Protein AF-A0A7W7Y586-F1 (afdb_monomer_lite)

pLDDT: mean 81.34, std 16.76, range [34.31, 97.12]

Secondary structure (DSSP, 8-state):
----------GGGGGSSTTTTTTTT--S--S-HHHHHHHHHHTT---B----BT--HHHHHHTTSTTB---EEEEEE-TTT--EEEEEE-S--HHHHHHHHHHTT-HHHHHHHHHHTT--EEEESSSS-GGG--BTTTEEEESS--HHHHHHHHHHHHH-HHHHHHHHHHHHHHHHHSS-HHHHHHHHHHHSTT-S---S--

Sequence (202 aa):
MIKVDLHLHSSASSRGAGFFSEKLQVQESYVTPRQVYDTLFERGMNLFTITDHDSIDGCLEIAHLPGAFISEEVTTYFPEDRCKIHVIALDINEEIHRELQRLRYNVYELVDYLQASGLPTIVSSIGATRENLKPGVTGYVIEDNNPFSYAEKVRELLDTPAKLSKMRQQAIEHMADKGERELLMEMVQKLSLGKVKLRAGE

InterPro domains:
  IPR001296 Glycosyl transferase, family 1 [PF00534] (116-173)
  IPR016195 Polymerase/histidinol phosphatase-like [SSF89550] (1-122)

Radius of gyration: 17.24 Å; chains: 1; bounding box: 39×52×38 Å

Structure (mmCIF, N/CA/C/O backbone):
data_AF-A0A7W7Y586-F1
#
_entry.id   AF-A0A7W7Y586-F1
#
loop_
_atom_site.group_PDB
_atom_site.id
_atom_site.type_symbol
_atom_site.label_atom_id
_atom_site.label_alt_id
_atom_site.label_comp_id
_atom_site.label_asym_id
_atom_site.label_entity_id
_atom_site.label_seq_id
_atom_site.pdbx_PDB_ins_code
_atom_site.Cartn_x
_atom_site.Cartn_y
_atom_site.Cartn_z
_atom_site.occupancy
_atom_site.B_iso_or_equiv
_atom_site.auth_seq_id
_atom_site.auth_comp_id
_atom_site.auth_asym_id
_atom_site.auth_atom_id
_atom_site.pdbx_PDB_model_num
ATOM 1 N N . MET A 1 1 ? -20.156 0.040 7.900 1.00 77.44 1 MET A N 1
ATOM 2 C CA . MET A 1 1 ? -19.643 0.745 6.707 1.00 77.44 1 MET A CA 1
ATOM 3 C C . MET A 1 1 ? -18.234 1.212 7.022 1.00 77.44 1 MET A C 1
ATOM 5 O O . MET A 1 1 ? -18.054 1.823 8.072 1.00 77.44 1 MET A O 1
ATOM 9 N N . ILE A 1 2 ? -17.254 0.863 6.188 1.00 85.12 2 ILE A N 1
ATOM 10 C CA . ILE A 1 2 ? -15.858 1.299 6.346 1.00 85.12 2 ILE A CA 1
ATOM 11 C C . ILE A 1 2 ? -15.745 2.768 5.914 1.00 85.12 2 ILE A C 1
ATOM 13 O O . ILE A 1 2 ? -16.354 3.170 4.924 1.00 85.12 2 ILE A O 1
ATOM 17 N N . LYS A 1 3 ? -15.003 3.570 6.680 1.00 89.94 3 LYS A N 1
ATOM 18 C CA . LYS A 1 3 ? -14.681 4.972 6.404 1.00 89.94 3 LYS A CA 1
ATOM 19 C C . LYS A 1 3 ? -13.205 5.183 6.710 1.00 89.94 3 LYS A C 1
ATOM 21 O O . LYS A 1 3 ? -12.800 5.067 7.864 1.00 89.94 3 LYS A O 1
ATOM 26 N N . VAL A 1 4 ? -12.435 5.467 5.671 1.00 90.50 4 VAL A N 1
ATOM 27 C CA . VAL A 1 4 ? -10.977 5.545 5.721 1.00 90.50 4 VAL A CA 1
ATOM 28 C C . VAL A 1 4 ? -10.494 6.540 4.677 1.00 90.50 4 VAL A C 1
ATOM 30 O O . VAL A 1 4 ? -11.101 6.655 3.610 1.00 90.50 4 VAL A O 1
ATOM 33 N N . ASP A 1 5 ? -9.415 7.237 5.000 1.00 89.50 5 ASP A N 1
ATOM 34 C CA . ASP A 1 5 ? -8.587 7.955 4.041 1.00 89.50 5 ASP A CA 1
ATOM 35 C C . ASP A 1 5 ? -7.297 7.153 3.845 1.00 89.50 5 ASP A C 1
ATOM 37 O O . ASP A 1 5 ? -6.700 6.692 4.820 1.00 89.50 5 ASP A O 1
ATOM 41 N N . LEU A 1 6 ? -6.934 6.902 2.590 1.00 90.38 6 LEU A N 1
ATOM 42 C CA . LEU A 1 6 ? -5.878 5.958 2.215 1.00 90.38 6 LEU A CA 1
ATOM 43 C C . LEU A 1 6 ? -4.628 6.643 1.674 1.00 90.38 6 LEU A C 1
ATOM 45 O O . LEU A 1 6 ? -3.682 5.945 1.325 1.00 90.38 6 LEU A O 1
ATOM 49 N N . HIS A 1 7 ? -4.625 7.974 1.586 1.00 90.75 7 HIS A N 1
ATOM 50 C CA . HIS A 1 7 ? -3.465 8.732 1.135 1.00 90.75 7 HIS A CA 1
ATOM 51 C C . HIS A 1 7 ? -3.311 9.994 1.980 1.00 90.75 7 HIS A C 1
ATOM 53 O O . HIS A 1 7 ? -3.917 11.028 1.709 1.00 90.75 7 HIS A O 1
ATOM 59 N N . LEU A 1 8 ? -2.504 9.890 3.035 1.00 89.94 8 LEU A N 1
ATOM 60 C CA . LEU A 1 8 ? -2.284 10.961 4.001 1.00 89.94 8 LEU A CA 1
ATOM 61 C C . LEU A 1 8 ? -0.831 11.025 4.440 1.00 89.94 8 LEU A C 1
ATOM 63 O O . LEU A 1 8 ? -0.218 10.000 4.720 1.00 89.94 8 LEU A O 1
ATOM 67 N N . HIS A 1 9 ? -0.333 12.246 4.600 1.00 90.44 9 HIS A N 1
ATOM 68 C CA . HIS A 1 9 ? 1.016 12.513 5.082 1.00 90.44 9 HIS A CA 1
ATOM 69 C C . HIS A 1 9 ? 1.005 13.157 6.465 1.00 90.44 9 HIS A C 1
ATOM 71 O O . HIS A 1 9 ? 0.177 14.022 6.782 1.00 90.44 9 HIS A O 1
ATOM 77 N N . SER A 1 10 ? 1.976 12.770 7.275 1.00 88.50 10 SER A N 1
ATOM 78 C CA . SER A 1 10 ? 2.260 13.314 8.591 1.00 88.50 10 SER A CA 1
ATOM 79 C C . SER A 1 10 ? 3.612 14.024 8.604 1.00 88.50 10 SER A C 1
ATOM 81 O O . SER A 1 10 ? 4.408 13.933 7.670 1.00 88.50 10 SER A O 1
ATOM 83 N N . SER A 1 11 ? 3.913 14.716 9.697 1.00 86.00 11 SER A N 1
ATOM 84 C CA . SER A 1 11 ? 5.226 15.331 9.895 1.00 86.00 11 SER A CA 1
ATOM 85 C C . SER A 1 11 ? 6.385 14.324 9.951 1.00 86.00 11 SER A C 1
ATOM 87 O O . SER A 1 11 ? 7.546 14.731 9.847 1.00 86.00 11 SER A O 1
ATOM 89 N N . ALA A 1 12 ? 6.109 13.016 10.049 1.00 80.62 12 ALA A N 1
ATOM 90 C CA . ALA A 1 12 ? 7.129 11.976 9.952 1.00 80.62 12 ALA A CA 1
ATOM 91 C C . ALA A 1 12 ? 7.651 11.758 8.512 1.00 80.62 12 ALA A C 1
ATOM 93 O O . ALA A 1 12 ? 8.791 11.310 8.370 1.00 80.62 12 ALA A O 1
ATOM 94 N N . SER A 1 13 ? 6.928 12.178 7.457 1.00 69.81 13 SER A N 1
ATOM 95 C CA . SER A 1 13 ? 7.409 12.093 6.058 1.00 69.81 13 SER A CA 1
ATOM 96 C C . SER A 1 13 ? 8.640 12.966 5.781 1.00 69.81 13 SER A C 1
ATOM 98 O O . SER A 1 13 ? 9.441 12.703 4.884 1.00 69.81 13 SER A O 1
ATOM 100 N N . SER A 1 14 ? 8.846 14.004 6.594 1.00 56.59 14 SER A N 1
ATOM 101 C CA . SER A 1 14 ? 9.839 15.057 6.345 1.00 56.59 14 SER A CA 1
ATOM 102 C C . SER A 1 14 ? 11.285 14.648 6.650 1.00 56.59 14 SER A C 1
ATOM 104 O O . SER A 1 14 ? 12.203 15.434 6.423 1.00 56.59 14 SER A O 1
ATOM 106 N N . ARG A 1 15 ? 11.520 13.429 7.155 1.00 53.41 15 ARG A N 1
ATOM 107 C CA . ARG A 1 15 ? 12.874 12.914 7.426 1.00 53.41 15 ARG A CA 1
ATOM 108 C C . ARG A 1 15 ? 13.596 12.377 6.179 1.00 53.41 15 ARG A C 1
ATOM 110 O O . ARG A 1 15 ? 14.797 12.141 6.259 1.00 53.41 15 ARG A O 1
ATOM 117 N N . GLY A 1 16 ? 12.899 12.211 5.047 1.00 45.06 16 GLY A N 1
ATOM 118 C CA . GLY A 1 16 ? 13.447 11.635 3.805 1.00 45.06 16 GLY A CA 1
ATOM 119 C C . GLY A 1 16 ? 13.616 12.596 2.617 1.00 45.06 16 GLY A C 1
ATOM 120 O O . GLY A 1 16 ? 14.169 12.205 1.587 1.00 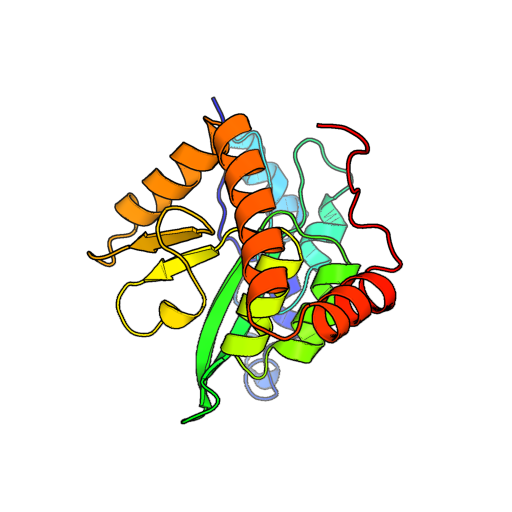45.06 16 GLY A O 1
ATOM 121 N N . ALA A 1 17 ? 13.170 13.852 2.713 1.00 41.16 17 ALA A N 1
ATOM 122 C CA . ALA A 1 17 ? 13.239 14.792 1.595 1.00 41.16 17 ALA A CA 1
ATOM 123 C C . ALA A 1 17 ? 14.675 15.332 1.427 1.00 41.16 17 ALA A C 1
ATOM 125 O O . ALA A 1 17 ? 15.175 16.057 2.281 1.00 41.16 17 ALA A O 1
ATOM 126 N N . GLY A 1 18 ? 15.346 14.955 0.331 1.00 42.91 18 GLY A N 1
ATOM 127 C CA . GLY A 1 18 ? 16.777 15.191 0.085 1.00 42.91 18 GLY A CA 1
ATOM 128 C C . GLY A 1 18 ? 17.305 16.623 0.297 1.00 42.91 18 GLY A C 1
ATOM 129 O O . GLY A 1 18 ? 16.549 17.580 0.412 1.00 42.91 18 GLY A O 1
ATOM 130 N N . PHE A 1 19 ? 18.640 16.755 0.269 1.00 37.84 19 PHE A N 1
ATOM 131 C CA . PHE A 1 19 ? 19.503 17.907 0.633 1.00 37.84 19 PHE A CA 1
ATOM 132 C C . PHE A 1 19 ? 18.981 19.347 0.393 1.00 37.84 19 PHE A C 1
ATOM 134 O O . PHE A 1 19 ? 19.411 20.279 1.072 1.00 37.84 19 PHE A O 1
ATOM 141 N N . PHE A 1 20 ? 18.079 19.569 -0.567 1.00 38.38 20 PHE A N 1
ATOM 142 C CA . PHE A 1 20 ? 17.476 20.879 -0.842 1.00 38.38 20 PHE A CA 1
ATOM 143 C C . PHE A 1 20 ? 16.215 21.192 -0.013 1.00 38.38 20 PHE A C 1
ATOM 145 O O . PHE A 1 20 ? 15.985 22.362 0.287 1.00 38.38 20 PHE A O 1
ATOM 152 N N . SER A 1 21 ? 15.433 20.188 0.398 1.00 43.84 21 SER A N 1
ATOM 153 C CA . SER A 1 21 ? 14.239 20.360 1.247 1.00 43.84 21 SER A CA 1
ATOM 154 C C . SER A 1 21 ? 14.619 20.676 2.699 1.00 43.84 21 SER A C 1
ATOM 156 O O . SER A 1 21 ? 14.105 21.620 3.303 1.00 43.84 21 SER A O 1
ATOM 158 N N . GLU A 1 22 ? 15.640 19.982 3.212 1.00 43.97 22 GLU A N 1
ATOM 159 C CA . GLU A 1 22 ? 16.200 20.183 4.555 1.00 43.97 22 GLU A CA 1
ATOM 160 C C . GLU A 1 22 ? 16.705 21.626 4.776 1.00 43.97 22 GLU A C 1
ATOM 162 O O . GLU A 1 22 ? 16.609 22.178 5.872 1.00 43.97 22 GLU A O 1
ATOM 167 N N . LYS A 1 23 ? 17.168 22.287 3.704 1.00 39.31 23 LYS A N 1
ATOM 168 C CA . LYS A 1 23 ? 17.652 23.678 3.719 1.00 39.31 23 LYS A CA 1
ATOM 169 C C . LYS A 1 23 ? 16.546 24.741 3.713 1.00 39.31 23 LYS A C 1
ATOM 171 O O . LYS A 1 23 ? 16.841 25.893 4.024 1.00 39.31 23 LYS A O 1
ATOM 176 N N . LEU A 1 24 ? 15.312 24.384 3.344 1.00 43.84 24 LEU A N 1
ATOM 177 C CA . LEU A 1 24 ? 14.183 25.314 3.191 1.00 43.84 24 LEU A CA 1
ATOM 178 C C . LEU A 1 24 ? 13.073 25.125 4.243 1.00 43.84 24 LEU A C 1
ATOM 180 O O . LEU A 1 24 ? 12.167 25.952 4.288 1.00 43.84 24 LEU A O 1
ATOM 184 N N . GLN A 1 25 ? 13.138 24.089 5.094 1.00 44.44 25 GLN A N 1
ATOM 185 C CA . GLN A 1 25 ? 12.135 23.778 6.136 1.00 44.44 25 GLN A CA 1
ATOM 186 C C . GLN A 1 25 ? 10.678 23.682 5.626 1.00 44.44 25 GLN A C 1
ATOM 188 O O . GLN A 1 25 ? 9.728 23.876 6.391 1.00 44.44 25 GLN A O 1
ATOM 193 N N . VAL A 1 26 ? 10.477 23.371 4.342 1.00 47.56 26 VAL A N 1
ATOM 194 C CA . VAL A 1 26 ? 9.141 23.137 3.779 1.00 47.56 26 VAL A CA 1
ATOM 195 C C . VAL A 1 26 ? 8.800 21.668 3.998 1.00 47.56 26 VAL A C 1
ATOM 197 O O . VAL A 1 26 ? 9.286 20.798 3.280 1.00 47.56 26 VAL A O 1
ATOM 200 N N . GLN A 1 27 ? 8.017 21.403 5.041 1.00 53.97 27 GLN A N 1
ATOM 201 C CA . GLN A 1 27 ? 7.507 20.069 5.347 1.00 53.97 27 GLN A CA 1
ATOM 202 C C . GLN A 1 27 ? 6.283 19.785 4.476 1.00 53.97 27 GLN A C 1
ATOM 204 O O . GLN A 1 27 ? 5.479 20.682 4.222 1.00 53.97 27 GLN A O 1
ATOM 209 N N . GLU A 1 28 ? 6.118 18.539 4.041 1.00 57.25 28 GLU A N 1
ATOM 210 C CA . GLU A 1 28 ? 4.913 18.122 3.307 1.00 57.25 28 GLU A CA 1
ATOM 211 C C . GLU A 1 28 ? 3.671 18.119 4.204 1.00 57.25 28 GLU A C 1
ATOM 213 O O . GLU A 1 28 ? 2.558 18.349 3.738 1.00 57.25 28 GLU A O 1
ATOM 218 N N . SER A 1 29 ? 3.863 17.922 5.510 1.00 69.62 29 SER A N 1
ATOM 219 C CA . SER A 1 29 ? 2.820 18.045 6.518 1.00 69.62 29 SER A CA 1
ATOM 220 C C . SER A 1 29 ? 3.423 18.519 7.835 1.00 69.62 29 SER A C 1
ATOM 222 O O . SER A 1 29 ? 4.478 18.056 8.256 1.00 69.62 29 SER A O 1
ATOM 224 N N . TYR A 1 30 ? 2.730 19.439 8.502 1.00 78.94 30 TYR A N 1
ATOM 225 C CA . TYR A 1 30 ? 3.085 19.917 9.844 1.00 78.94 30 TYR A CA 1
ATOM 226 C C . TYR A 1 30 ? 2.265 19.216 10.941 1.00 78.94 30 TYR A C 1
ATOM 228 O O . TYR A 1 30 ? 2.379 19.559 12.118 1.00 78.94 30 TYR A O 1
ATOM 236 N N . VAL A 1 31 ? 1.412 18.259 10.563 1.00 88.06 31 VAL A N 1
ATOM 237 C CA . VAL A 1 31 ? 0.477 17.572 11.461 1.00 88.06 31 VAL A CA 1
ATOM 238 C C . VAL A 1 31 ? 1.118 16.282 11.964 1.00 88.06 31 VAL A C 1
ATOM 240 O O . VAL A 1 31 ? 1.590 15.472 11.167 1.00 88.06 31 VAL A O 1
ATOM 243 N N . THR A 1 32 ? 1.145 16.073 13.282 1.00 93.38 32 THR A N 1
ATOM 244 C CA . THR A 1 32 ? 1.728 14.851 13.859 1.00 93.38 32 THR A CA 1
ATOM 245 C C . THR A 1 32 ? 0.868 13.619 13.560 1.00 93.38 32 THR A C 1
ATOM 247 O O . THR A 1 32 ? -0.351 13.756 13.412 1.00 93.38 32 THR A O 1
ATOM 250 N N . PRO A 1 33 ? 1.446 12.402 13.537 1.00 94.75 33 PRO A N 1
ATOM 251 C CA . PRO A 1 33 ? 0.679 11.166 13.367 1.00 94.75 33 PRO A CA 1
ATOM 252 C C . PRO A 1 33 ? -0.513 11.063 14.324 1.00 94.75 33 PRO A C 1
ATOM 254 O O . PRO A 1 33 ? -1.632 10.740 13.919 1.00 94.75 33 PRO A O 1
ATOM 257 N N . ARG A 1 34 ? -0.304 11.435 15.593 1.00 95.50 34 ARG A N 1
ATOM 258 C CA . ARG A 1 34 ? -1.378 11.473 16.587 1.00 95.50 34 ARG A CA 1
ATOM 259 C C . ARG A 1 34 ? -2.498 12.459 16.231 1.00 95.50 34 ARG A C 1
ATOM 261 O O . ARG A 1 34 ? -3.668 12.104 16.344 1.00 95.50 34 ARG A O 1
ATOM 268 N N . GLN A 1 35 ? -2.160 13.669 15.784 1.00 95.44 35 GLN A N 1
ATOM 269 C CA . GLN A 1 35 ? -3.156 14.664 15.368 1.00 95.44 35 GLN A CA 1
ATOM 270 C C . GLN A 1 35 ? -3.949 14.209 14.138 1.00 95.44 35 GLN A C 1
ATOM 272 O O . GLN A 1 35 ? -5.150 14.481 14.064 1.00 95.44 35 GLN A O 1
ATOM 277 N N . VAL A 1 36 ? -3.304 13.505 13.196 1.00 94.50 36 VAL A N 1
ATOM 278 C CA . VAL A 1 36 ? -3.993 12.873 12.061 1.00 94.50 36 VAL A CA 1
ATOM 279 C C . VAL A 1 36 ? -5.045 11.896 12.584 1.00 94.50 36 VAL A C 1
ATOM 281 O O . VAL A 1 36 ? -6.222 12.053 12.264 1.00 94.50 36 VAL A O 1
ATOM 284 N N . TYR A 1 37 ? -4.652 10.952 13.445 1.00 96.62 37 TYR A N 1
ATOM 285 C CA . TYR A 1 37 ? -5.577 9.974 14.023 1.00 96.62 37 TYR A CA 1
ATOM 286 C C . TYR A 1 37 ? -6.769 10.643 14.726 1.00 96.62 37 TYR A C 1
ATOM 288 O O . TYR A 1 37 ? -7.918 10.353 14.387 1.00 96.62 37 TYR A O 1
ATOM 296 N N . ASP A 1 38 ? -6.508 11.566 15.659 1.00 97.06 38 ASP A N 1
ATOM 297 C CA . ASP A 1 38 ? -7.558 12.214 16.456 1.00 97.06 38 ASP A CA 1
ATOM 298 C C . ASP A 1 38 ? -8.550 12.968 15.544 1.00 97.06 38 ASP A C 1
ATOM 300 O O . ASP A 1 38 ? -9.765 12.814 15.671 1.00 97.06 38 ASP A O 1
ATOM 304 N N . THR A 1 39 ? -8.044 13.689 14.536 1.00 96.12 39 THR A N 1
ATOM 305 C CA . THR A 1 39 ? -8.876 14.438 13.577 1.00 96.12 39 THR A CA 1
ATOM 306 C C . THR A 1 39 ? -9.773 13.521 12.743 1.00 96.12 39 THR A C 1
ATOM 308 O O . THR A 1 39 ? -10.948 13.822 12.512 1.00 96.12 39 THR A O 1
ATOM 311 N N . LEU A 1 40 ? -9.236 12.407 12.239 1.00 95.50 40 LEU A N 1
ATOM 312 C CA . LEU A 1 40 ? -10.013 11.461 11.434 1.00 95.50 40 LEU A CA 1
ATOM 313 C C . LEU A 1 40 ? -11.060 10.736 12.283 1.00 95.50 40 LEU A C 1
ATOM 315 O O . LEU A 1 40 ? -12.183 10.509 11.822 1.00 95.50 40 LEU A O 1
ATOM 319 N N . PHE A 1 41 ? -10.709 10.412 13.528 1.00 96.00 41 PHE A N 1
ATOM 320 C CA . PHE A 1 41 ? -11.617 9.794 14.482 1.00 96.00 41 PHE A CA 1
ATOM 321 C C . PHE A 1 41 ? -12.802 10.721 14.784 1.00 96.00 41 PHE A C 1
ATOM 323 O O . PHE A 1 41 ? -13.955 10.304 14.676 1.00 96.00 41 PHE A O 1
ATOM 330 N N . GLU A 1 42 ? -12.545 12.005 15.053 1.00 97.12 42 GLU A N 1
ATOM 331 C CA . GLU A 1 42 ? -13.583 13.029 15.258 1.00 97.12 42 GLU A CA 1
ATOM 332 C C . GLU A 1 42 ? -14.485 13.224 14.028 1.00 97.12 42 GLU A C 1
ATOM 334 O O . GLU A 1 42 ? -15.680 13.495 14.159 1.00 97.12 42 GLU A O 1
ATOM 339 N N . ARG A 1 43 ? -13.948 13.021 12.818 1.00 95.69 43 ARG A N 1
ATOM 340 C CA . ARG A 1 43 ? -14.712 13.034 11.555 1.00 95.69 43 ARG A CA 1
ATOM 341 C C . ARG A 1 43 ? -15.504 11.745 11.303 1.00 95.69 43 ARG A C 1
ATOM 343 O O . ARG A 1 43 ? -16.196 11.632 10.287 1.00 95.69 43 ARG A O 1
ATOM 350 N N . GLY A 1 44 ? -15.442 10.782 12.221 1.00 96.25 44 GLY A N 1
ATOM 351 C CA . GLY A 1 44 ? -16.204 9.539 12.173 1.00 96.25 44 GLY A CA 1
ATOM 352 C C . GLY A 1 44 ? -15.630 8.485 11.227 1.00 96.25 44 GLY A C 1
ATOM 353 O O . GLY A 1 44 ? -16.397 7.650 10.733 1.00 96.25 44 GLY A O 1
ATOM 354 N N . MET A 1 45 ? -14.324 8.529 10.940 1.00 95.44 45 MET A N 1
ATOM 355 C CA . MET A 1 45 ? -13.613 7.412 10.309 1.00 95.44 45 MET A CA 1
ATOM 356 C C . MET A 1 45 ? -13.432 6.252 11.295 1.00 95.44 45 MET A C 1
ATOM 358 O O . MET A 1 45 ? -13.558 6.428 12.506 1.00 95.44 45 MET A O 1
ATOM 362 N N . ASN A 1 46 ? -13.196 5.046 10.775 1.00 94.50 46 ASN A N 1
ATOM 363 C CA . ASN A 1 46 ? -13.073 3.834 11.593 1.00 94.50 46 ASN A CA 1
ATOM 364 C C . ASN A 1 46 ? -11.901 2.917 11.229 1.00 94.50 46 ASN A C 1
ATOM 366 O O . ASN A 1 46 ? -11.684 1.935 11.937 1.00 94.50 46 ASN A O 1
ATOM 370 N N . LEU A 1 47 ? -11.149 3.236 10.177 1.00 94.31 47 LEU A N 1
ATOM 371 C CA . LEU A 1 47 ? -9.821 2.690 9.919 1.00 94.31 47 LEU A CA 1
ATOM 372 C C . LEU A 1 47 ? -8.867 3.854 9.652 1.00 94.31 47 LEU A C 1
ATOM 374 O O . LEU A 1 47 ? -9.284 4.880 9.109 1.00 94.31 47 LEU A O 1
ATOM 378 N N . PHE A 1 48 ? -7.606 3.685 10.037 1.00 95.25 48 PHE A N 1
ATOM 379 C CA . PHE A 1 48 ? -6.625 4.764 10.064 1.00 95.25 48 PHE A CA 1
ATOM 380 C C . PHE A 1 48 ? -5.286 4.278 9.525 1.00 95.25 48 PHE A C 1
ATOM 382 O O . PHE A 1 48 ? -4.780 3.238 9.939 1.00 95.25 48 PHE A O 1
ATOM 389 N N . THR A 1 49 ? -4.693 5.048 8.622 1.00 95.50 49 THR A N 1
ATOM 390 C CA . THR A 1 49 ? -3.342 4.799 8.128 1.00 95.50 49 THR A CA 1
ATOM 391 C C . THR A 1 49 ? -2.694 6.111 7.707 1.00 95.50 49 THR A C 1
ATOM 393 O O . THR A 1 49 ? -3.378 7.121 7.537 1.00 95.50 49 THR A O 1
ATOM 396 N N . ILE A 1 50 ? -1.374 6.092 7.578 1.00 94.81 50 ILE A N 1
ATOM 397 C CA . ILE A 1 50 ? -0.555 7.199 7.092 1.00 94.81 50 ILE A CA 1
ATOM 398 C C . ILE A 1 50 ? 0.328 6.618 5.988 1.00 94.81 50 ILE A C 1
ATOM 400 O O . ILE A 1 50 ? 0.894 5.543 6.147 1.00 94.81 50 ILE A O 1
ATOM 404 N N . THR A 1 51 ? 0.440 7.308 4.866 1.00 93.38 51 THR A N 1
ATOM 405 C CA . THR A 1 51 ? 1.251 6.910 3.712 1.00 93.38 51 THR A CA 1
ATOM 406 C C . THR A 1 51 ? 2.384 7.911 3.538 1.00 93.38 51 THR A C 1
ATOM 408 O O . THR A 1 51 ? 2.460 8.616 2.537 1.00 93.38 51 THR A O 1
ATOM 411 N N . ASP A 1 52 ? 3.238 8.023 4.555 1.00 92.62 52 ASP A N 1
ATOM 412 C CA . ASP A 1 52 ? 4.420 8.878 4.485 1.00 92.62 52 ASP A CA 1
ATOM 413 C C . ASP A 1 52 ? 5.375 8.388 3.388 1.00 92.62 52 ASP A C 1
ATOM 415 O O . ASP A 1 52 ? 5.431 7.195 3.074 1.00 92.62 52 ASP A O 1
ATOM 419 N N . HIS A 1 53 ? 6.118 9.322 2.789 1.00 91.00 53 HIS A N 1
ATOM 420 C CA . HIS A 1 53 ? 7.070 8.990 1.739 1.00 91.00 53 HIS A CA 1
ATOM 421 C C . HIS A 1 53 ? 8.208 8.131 2.280 1.00 91.00 53 HIS A C 1
ATOM 423 O O . HIS A 1 53 ? 8.963 8.569 3.149 1.00 91.00 53 HIS A O 1
ATOM 429 N N . ASP A 1 54 ? 8.353 6.937 1.708 1.00 92.75 54 ASP A N 1
ATOM 430 C CA . ASP A 1 54 ? 9.465 6.017 1.962 1.00 92.75 54 ASP A CA 1
ATOM 431 C C . ASP A 1 54 ? 9.697 5.675 3.452 1.00 92.75 54 ASP A C 1
ATOM 433 O O . ASP A 1 54 ? 10.810 5.323 3.854 1.00 92.75 54 ASP A O 1
ATOM 437 N N . SER A 1 55 ? 8.672 5.828 4.295 1.00 92.69 55 SER A N 1
ATOM 438 C CA . SER A 1 55 ? 8.758 5.644 5.742 1.00 92.69 55 SER A CA 1
ATOM 439 C C . SER A 1 55 ? 7.438 5.154 6.321 1.00 92.69 55 SER A C 1
ATOM 441 O O . SER A 1 55 ? 6.359 5.572 5.906 1.00 92.69 55 SER A O 1
ATOM 443 N N . ILE A 1 56 ? 7.540 4.306 7.344 1.00 95.62 56 ILE A N 1
ATOM 444 C CA . ILE A 1 56 ? 6.407 3.828 8.145 1.00 95.62 56 ILE A CA 1
ATOM 445 C C . ILE A 1 56 ? 6.414 4.388 9.573 1.00 95.62 56 ILE A C 1
ATOM 447 O O . ILE A 1 56 ? 5.562 4.009 10.375 1.00 95.62 56 ILE A O 1
ATOM 451 N N . ASP A 1 57 ? 7.342 5.290 9.911 1.00 95.50 57 ASP A N 1
ATOM 452 C CA . ASP A 1 57 ? 7.514 5.814 11.274 1.00 95.50 57 ASP A CA 1
ATOM 453 C C . ASP A 1 57 ? 6.215 6.416 11.830 1.00 95.50 57 ASP A C 1
ATOM 455 O O . ASP A 1 57 ? 5.832 6.134 12.969 1.00 95.50 57 ASP A O 1
ATOM 459 N N . GLY A 1 58 ? 5.500 7.196 11.009 1.00 94.25 58 GLY A N 1
ATOM 460 C CA . GLY A 1 58 ? 4.218 7.785 11.391 1.00 94.25 58 GLY A CA 1
ATOM 461 C C . GLY A 1 58 ? 3.157 6.725 11.690 1.00 94.25 58 GLY A C 1
ATOM 462 O O . GLY A 1 58 ? 2.447 6.820 12.690 1.00 94.25 58 GLY A O 1
ATOM 463 N N . CYS A 1 59 ? 3.098 5.666 10.879 1.00 95.81 59 CYS A N 1
ATOM 464 C CA . CYS A 1 59 ? 2.228 4.520 11.136 1.00 95.81 59 CYS A CA 1
ATOM 465 C C . CYS A 1 59 ? 2.598 3.792 12.436 1.00 95.81 59 CYS A C 1
ATOM 467 O O . CYS A 1 59 ? 1.708 3.459 13.217 1.00 95.81 59 CYS A O 1
ATOM 469 N N . LEU A 1 60 ? 3.888 3.561 12.694 1.00 96.31 60 LEU A N 1
ATOM 470 C CA . LEU A 1 60 ? 4.358 2.871 13.900 1.00 96.31 60 LEU A CA 1
ATOM 471 C C . LEU A 1 60 ? 4.033 3.652 15.180 1.00 96.31 60 LEU A C 1
ATOM 473 O O . LEU A 1 60 ? 3.673 3.041 16.188 1.00 96.31 60 LEU A O 1
ATOM 477 N N . GLU A 1 61 ? 4.081 4.988 15.137 1.00 96.69 61 GLU A N 1
ATOM 478 C CA . GLU A 1 61 ? 3.689 5.846 16.264 1.00 96.69 61 GLU A CA 1
ATOM 479 C C . GLU A 1 61 ? 2.241 5.582 16.706 1.00 96.69 61 GLU A C 1
ATOM 481 O O . GLU A 1 61 ? 1.960 5.513 17.904 1.00 96.69 61 GLU A O 1
ATOM 486 N N . ILE A 1 62 ? 1.325 5.375 15.753 1.00 96.56 62 ILE A N 1
ATOM 487 C CA . ILE A 1 62 ? -0.109 5.181 16.020 1.00 96.56 62 ILE A CA 1
ATOM 488 C C . ILE A 1 62 ? -0.575 3.722 15.942 1.00 96.56 62 ILE A C 1
ATOM 490 O O . ILE A 1 62 ? -1.746 3.458 16.193 1.00 96.56 62 ILE A O 1
ATOM 494 N N . ALA A 1 63 ? 0.307 2.763 15.646 1.00 95.06 63 ALA A N 1
ATOM 495 C CA . ALA A 1 63 ? -0.057 1.361 15.396 1.00 95.06 63 ALA A CA 1
ATOM 496 C C . ALA A 1 63 ? -0.769 0.673 16.578 1.00 95.06 63 ALA A C 1
ATOM 498 O O . ALA A 1 63 ? -1.473 -0.319 16.404 1.00 95.06 63 ALA A O 1
ATOM 499 N N . HIS A 1 64 ? -0.595 1.198 17.792 1.00 95.38 64 HIS A N 1
ATOM 500 C CA . HIS A 1 64 ? -1.255 0.714 19.003 1.00 95.38 64 HIS A CA 1
ATOM 501 C C . HIS A 1 64 ? -2.712 1.198 19.149 1.00 95.38 64 HIS A C 1
ATOM 503 O O . HIS A 1 64 ? -3.417 0.741 20.051 1.00 95.38 64 HIS A O 1
ATOM 509 N N . LEU A 1 65 ? -3.164 2.134 18.309 1.00 97.06 65 LEU A N 1
ATOM 510 C CA . LEU A 1 65 ? -4.507 2.704 18.365 1.00 97.06 65 LEU A CA 1
ATOM 511 C C . LEU A 1 65 ? -5.522 1.838 17.592 1.00 97.06 65 LEU A C 1
ATOM 513 O O . LEU A 1 65 ? -5.183 1.228 16.576 1.00 97.06 65 LEU A O 1
ATOM 517 N N . PRO A 1 66 ? -6.790 1.764 18.042 1.00 96.31 66 PRO A N 1
ATOM 518 C CA . PRO A 1 66 ? -7.809 0.948 17.387 1.00 96.31 66 PRO A CA 1
ATOM 519 C C . PRO A 1 66 ? -8.030 1.319 15.916 1.00 96.31 66 PRO A C 1
ATOM 521 O O . PRO A 1 66 ? -8.239 2.480 15.578 1.00 96.31 66 PRO A O 1
ATOM 524 N N . GLY A 1 67 ? -8.047 0.312 15.043 1.00 94.38 67 GLY A N 1
ATOM 525 C CA . GLY A 1 67 ? -8.283 0.506 13.609 1.00 94.38 67 GLY A CA 1
ATOM 526 C C . GLY A 1 67 ? -7.086 1.073 12.839 1.00 94.38 67 GLY A C 1
ATOM 527 O O . GLY A 1 67 ? -7.225 1.306 11.639 1.00 94.38 67 GLY A O 1
ATOM 528 N N . ALA A 1 68 ? -5.937 1.285 13.492 1.00 96.19 68 ALA A N 1
ATOM 529 C CA . ALA A 1 68 ? -4.702 1.664 12.821 1.00 96.19 68 ALA A CA 1
ATOM 530 C C . ALA A 1 68 ? -4.086 0.471 12.068 1.00 96.19 68 ALA A C 1
ATOM 532 O O . ALA A 1 68 ? -4.048 -0.648 12.583 1.00 96.19 68 ALA A O 1
ATOM 533 N N . PHE A 1 69 ? -3.587 0.720 10.859 1.00 95.31 69 PHE A N 1
ATOM 534 C CA . PHE A 1 69 ? -2.821 -0.235 10.058 1.00 95.31 69 PHE A CA 1
ATOM 535 C C . PHE A 1 69 ? -1.687 0.479 9.312 1.00 95.31 69 PHE A C 1
ATOM 537 O O . PHE A 1 69 ? -1.747 1.689 9.078 1.00 95.31 69 PHE A O 1
ATOM 544 N N . ILE A 1 70 ? -0.635 -0.263 8.963 1.00 94.94 70 ILE A N 1
ATOM 545 C CA . ILE A 1 70 ? 0.599 0.298 8.401 1.00 94.94 70 ILE A CA 1
ATOM 546 C C . ILE A 1 70 ? 0.484 0.377 6.877 1.00 94.94 70 ILE A C 1
ATOM 548 O O . ILE A 1 70 ? 0.127 -0.606 6.232 1.00 94.94 70 ILE A O 1
ATOM 552 N N . SER A 1 71 ? 0.816 1.534 6.313 1.00 95.12 71 SER A N 1
ATOM 553 C CA . SER A 1 71 ? 0.897 1.771 4.870 1.00 95.12 71 SER A CA 1
ATOM 554 C C . SER A 1 71 ? 2.069 2.702 4.554 1.00 95.12 71 SER A C 1
ATOM 556 O O . SER A 1 71 ? 2.682 3.261 5.462 1.00 95.12 71 SER A O 1
ATOM 558 N N . GLU A 1 72 ? 2.390 2.855 3.273 1.00 93.94 72 GLU A N 1
ATOM 559 C CA . GLU A 1 72 ? 3.522 3.655 2.800 1.00 93.94 72 GLU A CA 1
ATOM 560 C C . GLU A 1 72 ? 3.257 4.185 1.385 1.00 93.94 72 GLU A C 1
ATOM 562 O O . GLU A 1 72 ? 2.686 3.472 0.555 1.00 93.94 72 GLU A O 1
ATOM 567 N N . GLU A 1 73 ? 3.694 5.412 1.086 1.00 93.69 73 GLU A N 1
ATOM 568 C CA . GLU A 1 73 ? 3.837 5.874 -0.299 1.00 93.69 73 GLU A CA 1
ATOM 569 C C . GLU A 1 73 ? 5.298 5.725 -0.728 1.00 93.69 73 GLU A C 1
ATOM 571 O O . GLU A 1 73 ? 6.174 6.512 -0.363 1.00 93.69 73 GLU A O 1
ATOM 576 N N . VAL A 1 74 ? 5.571 4.700 -1.527 1.00 93.75 74 VAL A N 1
ATOM 577 C CA . VAL A 1 74 ? 6.921 4.396 -1.991 1.00 93.75 74 VAL A CA 1
ATOM 578 C C . VAL A 1 74 ? 7.226 5.219 -3.230 1.00 93.75 74 VAL A C 1
ATOM 580 O O . VAL A 1 74 ? 6.596 5.053 -4.277 1.00 93.75 74 VAL A O 1
ATOM 583 N N . THR A 1 75 ? 8.243 6.070 -3.152 1.00 91.44 75 THR A N 1
ATOM 584 C CA . THR A 1 75 ? 8.817 6.697 -4.342 1.00 91.44 75 THR A CA 1
ATOM 585 C C . THR A 1 75 ? 9.580 5.637 -5.136 1.00 91.44 75 THR A C 1
ATOM 587 O O . THR A 1 75 ? 10.428 4.928 -4.602 1.00 91.44 75 THR A O 1
ATOM 590 N N . THR A 1 76 ? 9.308 5.508 -6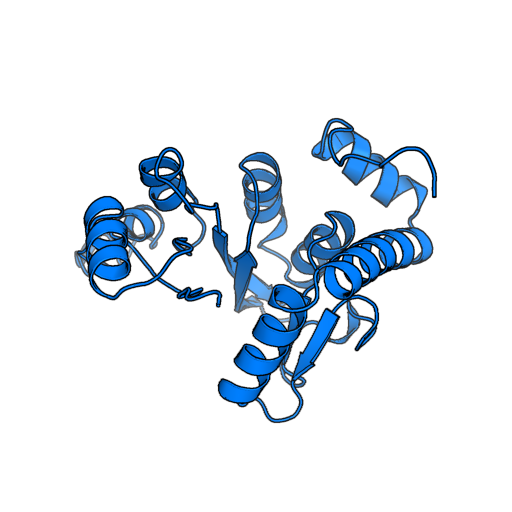.426 1.00 92.69 76 THR A N 1
ATOM 591 C CA . THR A 1 76 ? 9.963 4.528 -7.291 1.00 92.69 76 THR A CA 1
ATOM 592 C C . THR A 1 76 ? 10.218 5.082 -8.688 1.00 92.69 76 THR A C 1
ATOM 594 O O . THR A 1 76 ? 9.936 6.249 -8.968 1.00 92.69 76 THR A O 1
ATOM 597 N N . TYR A 1 77 ? 10.854 4.287 -9.545 1.00 90.19 77 TYR A N 1
ATOM 598 C CA . TYR A 1 77 ? 11.392 4.749 -10.815 1.00 90.19 77 TYR A CA 1
ATOM 599 C C . TYR A 1 77 ? 11.173 3.723 -11.918 1.00 90.19 77 TYR A C 1
ATOM 601 O O . TYR A 1 77 ? 11.401 2.528 -11.712 1.00 90.19 77 TYR A O 1
ATOM 609 N N . PHE A 1 78 ? 10.827 4.210 -13.106 1.00 88.56 78 PHE A N 1
ATOM 610 C CA . PHE A 1 78 ? 10.970 3.427 -14.327 1.00 88.56 78 PHE A CA 1
ATOM 611 C C . PHE A 1 78 ? 12.461 3.176 -14.602 1.00 88.56 78 PHE A C 1
ATOM 613 O O . PHE A 1 78 ? 13.256 4.128 -14.587 1.00 88.56 78 PHE A O 1
ATOM 620 N N . PRO A 1 79 ? 12.895 1.919 -14.797 1.00 88.56 79 PRO A N 1
ATOM 621 C CA . PRO A 1 79 ? 14.299 1.622 -15.065 1.00 88.56 79 PRO A CA 1
ATOM 622 C C . PRO A 1 79 ? 14.785 2.173 -16.416 1.00 88.56 79 PRO A C 1
ATOM 624 O O . PRO A 1 79 ? 15.985 2.391 -16.568 1.00 88.56 79 PRO A O 1
ATOM 627 N N . GLU A 1 80 ? 13.886 2.433 -17.369 1.00 89.31 80 GLU A N 1
ATOM 628 C CA . GLU A 1 80 ? 14.203 2.887 -18.727 1.00 89.31 80 GLU A CA 1
ATOM 629 C C . GLU A 1 80 ? 14.727 4.323 -18.774 1.00 89.31 80 GLU A C 1
ATOM 631 O O . GLU A 1 80 ? 15.707 4.608 -19.462 1.00 89.31 80 GLU A O 1
ATOM 636 N N . ASP A 1 81 ? 14.070 5.235 -18.061 1.00 89.75 81 ASP A N 1
ATOM 637 C CA . ASP A 1 81 ? 14.313 6.678 -18.159 1.00 89.75 81 ASP A CA 1
ATOM 638 C C . ASP A 1 81 ? 14.473 7.361 -16.794 1.00 89.75 81 ASP A C 1
ATOM 640 O O . ASP A 1 81 ? 14.674 8.575 -16.721 1.00 89.75 81 ASP A O 1
ATOM 644 N N . ARG A 1 82 ? 14.426 6.582 -15.703 1.00 89.12 82 ARG A N 1
ATOM 645 C CA . ARG A 1 82 ? 14.457 7.070 -14.317 1.00 89.12 82 ARG A CA 1
ATOM 646 C C . ARG A 1 82 ? 13.295 8.013 -13.998 1.00 89.12 82 ARG A C 1
ATOM 648 O O . ARG A 1 82 ? 13.402 8.796 -13.050 1.00 89.12 82 ARG A O 1
ATOM 655 N N . CYS A 1 83 ? 12.192 7.942 -14.744 1.00 88.31 83 CYS A N 1
ATOM 656 C CA . CYS A 1 83 ? 10.991 8.705 -14.448 1.00 88.31 83 CYS A CA 1
ATOM 657 C C . CYS A 1 83 ? 10.474 8.315 -13.061 1.00 88.31 83 CYS A C 1
ATOM 659 O O . CYS A 1 83 ? 10.252 7.138 -12.772 1.00 88.31 83 CYS A O 1
ATOM 661 N N . LYS A 1 84 ? 10.352 9.318 -12.186 1.00 85.75 84 LYS A N 1
ATOM 662 C CA . LYS A 1 84 ? 9.935 9.152 -10.794 1.00 85.75 84 LYS A CA 1
ATOM 663 C C . LYS A 1 84 ? 8.417 9.030 -10.730 1.00 85.75 84 LYS A C 1
ATOM 665 O O . LYS A 1 84 ? 7.714 9.933 -11.176 1.00 85.75 84 LYS A O 1
ATOM 670 N N . ILE A 1 85 ? 7.936 7.974 -10.095 1.00 88.06 85 ILE A N 1
ATOM 671 C CA . ILE A 1 85 ? 6.521 7.754 -9.791 1.00 88.06 85 ILE A CA 1
ATOM 672 C C . ILE A 1 85 ? 6.367 7.341 -8.334 1.00 88.06 85 ILE A C 1
ATOM 674 O O . ILE A 1 85 ? 7.357 7.030 -7.676 1.00 88.06 85 ILE A O 1
ATOM 678 N N . HIS A 1 86 ? 5.143 7.317 -7.824 1.00 89.06 86 HIS A N 1
ATOM 679 C CA . HIS A 1 86 ? 4.870 6.851 -6.471 1.00 89.06 86 HIS A CA 1
ATOM 680 C C . HIS A 1 86 ? 3.883 5.679 -6.490 1.00 89.06 86 HIS A C 1
ATOM 682 O O . HIS A 1 86 ? 2.980 5.632 -7.329 1.00 89.06 86 HIS A O 1
ATOM 688 N N . VAL A 1 87 ? 4.066 4.732 -5.572 1.00 90.50 87 VAL A N 1
ATOM 689 C CA . VAL A 1 87 ? 3.215 3.551 -5.391 1.00 90.50 87 VAL A CA 1
ATOM 690 C C . VAL A 1 87 ? 2.744 3.508 -3.944 1.00 90.50 87 VAL A C 1
ATOM 692 O O . VAL A 1 87 ? 3.558 3.464 -3.027 1.00 90.50 87 VAL A O 1
ATOM 695 N N . ILE A 1 88 ? 1.428 3.481 -3.737 1.00 92.00 88 ILE A N 1
ATOM 696 C CA . ILE A 1 88 ? 0.839 3.332 -2.403 1.00 92.00 88 ILE A CA 1
ATOM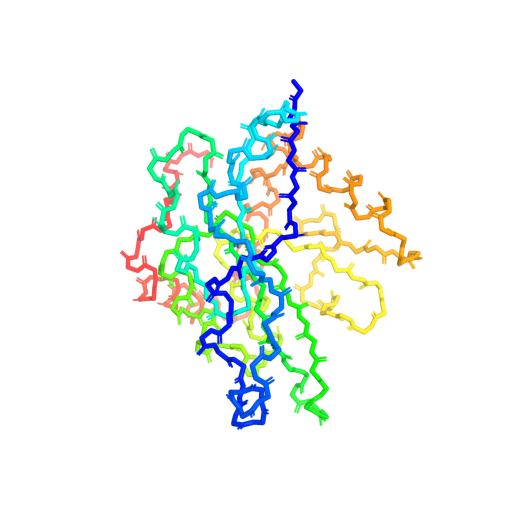 697 C C . ILE A 1 88 ? 0.755 1.843 -2.060 1.00 92.00 88 ILE A C 1
ATOM 699 O O . ILE A 1 88 ? 0.052 1.083 -2.731 1.00 92.00 88 ILE A O 1
ATOM 703 N N . ALA A 1 89 ? 1.445 1.433 -0.998 1.00 91.31 89 ALA A N 1
ATOM 704 C CA . ALA A 1 89 ? 1.378 0.094 -0.432 1.00 91.31 89 ALA A CA 1
ATOM 705 C C . ALA A 1 89 ? 0.552 0.131 0.862 1.00 91.31 89 ALA A C 1
ATOM 707 O O . ALA A 1 89 ? 0.941 0.769 1.837 1.00 91.31 89 ALA A O 1
ATOM 708 N N . LEU A 1 90 ? -0.605 -0.537 0.863 1.00 92.25 90 LEU A N 1
ATOM 709 C CA . LEU A 1 90 ? -1.553 -0.544 1.984 1.00 92.25 90 LEU A CA 1
ATOM 710 C C . LEU A 1 90 ? -1.468 -1.844 2.788 1.00 92.25 90 LEU A C 1
ATOM 712 O O . LEU A 1 90 ? -1.291 -2.911 2.201 1.00 92.25 90 LEU A O 1
ATOM 716 N N . ASP A 1 91 ? -1.704 -1.757 4.101 1.00 92.31 91 ASP A N 1
ATOM 717 C CA . ASP A 1 91 ? -1.790 -2.915 5.016 1.00 92.31 91 ASP A CA 1
ATOM 718 C C . ASP A 1 91 ? -0.536 -3.808 4.960 1.00 92.31 91 ASP A C 1
ATOM 720 O O . ASP A 1 91 ? -0.596 -5.032 4.820 1.00 92.31 91 ASP A O 1
ATOM 724 N N . ILE A 1 92 ? 0.626 -3.156 5.025 1.00 93.06 92 ILE A N 1
ATOM 725 C CA . ILE A 1 92 ? 1.942 -3.794 5.020 1.00 93.06 92 ILE A CA 1
ATOM 726 C C . ILE A 1 92 ? 2.446 -4.032 6.448 1.00 93.06 92 ILE A C 1
ATOM 728 O O . ILE A 1 92 ? 1.815 -3.678 7.440 1.00 93.06 92 ILE A O 1
ATOM 732 N N . ASN A 1 93 ? 3.621 -4.640 6.570 1.00 91.25 93 ASN A N 1
ATOM 733 C CA . ASN A 1 93 ? 4.346 -4.738 7.831 1.00 91.25 93 ASN A CA 1
ATOM 734 C C . ASN A 1 93 ? 5.782 -4.217 7.654 1.00 91.25 93 ASN A C 1
ATOM 736 O O . ASN A 1 93 ? 6.217 -3.921 6.542 1.00 91.25 93 ASN A O 1
ATOM 740 N N . GLU A 1 94 ? 6.536 -4.135 8.751 1.00 94.12 94 GLU A N 1
ATOM 741 C CA . GLU A 1 94 ? 7.923 -3.647 8.740 1.00 94.12 94 GLU A CA 1
ATOM 742 C C . GLU A 1 94 ? 8.865 -4.464 7.838 1.00 94.12 94 GLU A C 1
ATOM 744 O O . GLU A 1 94 ? 9.880 -3.954 7.375 1.00 94.12 94 GLU A O 1
ATOM 749 N N . GLU A 1 95 ? 8.574 -5.747 7.611 1.00 89.88 95 GLU A N 1
ATOM 750 C CA . GLU A 1 95 ? 9.384 -6.617 6.754 1.00 89.88 95 GLU A CA 1
ATOM 751 C C . GLU A 1 95 ? 9.172 -6.302 5.279 1.00 89.88 95 GLU A C 1
ATOM 753 O O . GLU A 1 95 ? 10.148 -6.099 4.561 1.00 89.88 95 GLU A O 1
ATOM 758 N N . ILE A 1 96 ? 7.911 -6.159 4.872 1.00 89.50 96 ILE A N 1
ATOM 759 C CA . ILE A 1 96 ? 7.546 -5.688 3.538 1.00 89.50 96 ILE A CA 1
ATOM 760 C C . ILE A 1 96 ? 8.171 -4.313 3.305 1.00 89.50 96 ILE A C 1
ATOM 762 O O . ILE A 1 96 ? 8.878 -4.155 2.320 1.00 89.50 96 ILE A O 1
ATOM 766 N N . HIS A 1 97 ? 8.023 -3.365 4.239 1.00 94.25 97 HIS A N 1
ATOM 767 C CA . HIS A 1 97 ? 8.659 -2.045 4.145 1.00 94.25 97 HIS A CA 1
ATOM 768 C C . HIS A 1 97 ? 10.171 -2.134 3.861 1.00 94.25 97 HIS A C 1
ATOM 770 O O . HIS A 1 97 ? 10.664 -1.497 2.931 1.00 94.25 97 HIS A O 1
ATOM 776 N N . ARG A 1 98 ? 10.919 -2.969 4.603 1.00 93.81 98 ARG A N 1
ATOM 777 C CA . ARG A 1 98 ? 12.368 -3.140 4.374 1.00 93.81 98 ARG A CA 1
ATOM 778 C C . ARG A 1 98 ? 12.689 -3.590 2.952 1.00 93.81 98 ARG A C 1
ATOM 780 O O . ARG A 1 98 ? 13.654 -3.102 2.370 1.00 93.81 98 ARG A O 1
ATOM 787 N N . GLU A 1 99 ? 11.906 -4.505 2.396 1.00 90.88 99 GLU A N 1
ATOM 788 C CA . GLU A 1 99 ? 12.115 -4.979 1.028 1.00 90.88 99 GLU A CA 1
ATOM 789 C C . GLU A 1 99 ? 11.656 -3.951 -0.013 1.00 90.88 99 GLU A C 1
ATOM 791 O O . GLU A 1 99 ? 12.365 -3.739 -0.997 1.00 90.88 99 GLU A O 1
ATOM 796 N N . LEU A 1 100 ? 10.565 -3.214 0.235 1.00 91.38 100 LEU A N 1
ATOM 797 C CA . LEU A 1 100 ? 10.163 -2.084 -0.611 1.00 91.38 100 LEU A CA 1
ATOM 798 C C . LEU A 1 100 ? 11.289 -1.054 -0.706 1.00 91.38 100 LEU A C 1
ATOM 800 O O . LEU A 1 100 ? 11.654 -0.657 -1.810 1.00 91.38 100 LEU A O 1
ATOM 804 N N . GLN A 1 101 ? 11.932 -0.709 0.412 1.00 94.50 101 GLN A N 1
ATOM 805 C CA . GLN A 1 101 ? 13.064 0.221 0.417 1.00 94.50 101 GLN A CA 1
ATOM 806 C C . GLN A 1 101 ? 14.263 -0.264 -0.414 1.00 94.50 101 GLN A C 1
ATOM 808 O O . GLN A 1 101 ? 15.002 0.553 -0.968 1.00 94.50 101 GLN A O 1
ATOM 813 N N . ARG A 1 102 ? 14.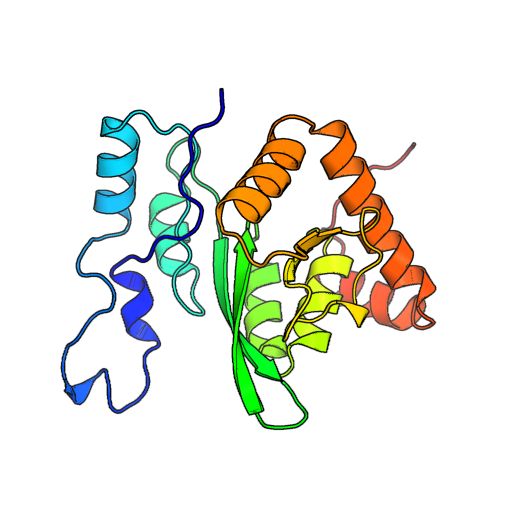450 -1.581 -0.560 1.00 92.50 102 ARG A N 1
ATOM 814 C CA . ARG A 1 102 ? 15.503 -2.161 -1.412 1.00 92.50 102 ARG A CA 1
ATOM 815 C C . ARG A 1 102 ? 15.121 -2.159 -2.889 1.00 92.50 102 ARG A C 1
ATOM 817 O O . ARG A 1 102 ? 15.965 -1.854 -3.728 1.00 92.50 102 ARG A O 1
ATOM 824 N N . LEU A 1 103 ? 13.869 -2.493 -3.196 1.00 91.75 103 LEU A N 1
ATOM 825 C CA . LEU A 1 103 ? 13.372 -2.696 -4.561 1.00 91.75 103 LEU A CA 1
ATOM 826 C C . LEU A 1 103 ? 12.880 -1.406 -5.229 1.00 91.75 103 LEU A C 1
ATOM 828 O O . LEU A 1 103 ? 12.747 -1.355 -6.450 1.00 91.75 103 LEU A O 1
ATOM 832 N N . ARG A 1 104 ? 12.662 -0.328 -4.464 1.00 93.12 104 ARG A N 1
ATOM 833 C CA . ARG A 1 104 ? 12.087 0.939 -4.949 1.00 93.12 104 ARG A CA 1
ATOM 834 C C . ARG A 1 104 ? 12.813 1.595 -6.119 1.00 93.12 104 ARG A C 1
ATOM 836 O O . ARG A 1 104 ? 12.267 2.500 -6.734 1.00 93.12 104 ARG A O 1
ATOM 843 N N . TYR A 1 105 ? 14.022 1.182 -6.474 1.00 93.06 105 TYR A N 1
ATOM 844 C CA . TYR A 1 105 ? 14.743 1.756 -7.611 1.00 93.06 105 TYR A CA 1
ATOM 845 C C . TYR A 1 105 ? 14.308 1.216 -8.979 1.00 93.06 105 TYR A C 1
ATOM 847 O O . TYR A 1 105 ? 14.784 1.751 -9.986 1.00 93.06 105 TYR A O 1
ATOM 855 N N . ASN A 1 106 ? 13.419 0.217 -9.000 1.00 90.50 106 ASN A N 1
ATOM 856 C CA . ASN A 1 106 ? 12.800 -0.360 -10.187 1.00 90.50 106 ASN A CA 1
ATOM 857 C C . ASN A 1 106 ? 11.322 -0.679 -9.898 1.00 90.50 106 ASN A C 1
ATOM 859 O O . ASN A 1 106 ? 11.008 -1.580 -9.120 1.00 90.50 106 ASN A O 1
ATOM 863 N N . VAL A 1 107 ? 10.408 0.050 -10.540 1.00 90.12 107 VAL A N 1
ATOM 864 C CA . VAL A 1 107 ? 8.963 -0.111 -10.323 1.00 90.12 107 VAL A CA 1
ATOM 865 C C . VAL A 1 107 ? 8.465 -1.524 -10.649 1.00 90.12 107 VAL A C 1
ATOM 867 O O . VAL A 1 107 ? 7.572 -2.026 -9.967 1.00 90.12 107 VAL A O 1
ATOM 870 N N . TYR A 1 108 ? 9.049 -2.201 -11.640 1.00 87.75 108 TYR A N 1
ATOM 871 C CA . TYR A 1 108 ? 8.610 -3.544 -12.022 1.00 87.75 108 TYR A CA 1
ATOM 872 C C . TYR A 1 108 ? 8.938 -4.566 -10.936 1.00 87.75 108 TYR A C 1
ATOM 874 O O . TYR A 1 108 ? 8.077 -5.359 -10.567 1.00 87.75 108 TYR A O 1
ATOM 882 N N . GLU A 1 109 ? 10.152 -4.504 -10.382 1.00 87.81 109 GLU A N 1
ATOM 883 C CA . GLU A 1 109 ? 10.579 -5.370 -9.276 1.00 87.81 109 GLU A CA 1
ATOM 884 C C . GLU A 1 109 ? 9.758 -5.101 -8.011 1.00 87.81 109 GLU A C 1
ATOM 886 O O . GLU A 1 109 ? 9.313 -6.036 -7.346 1.00 87.81 109 GLU A O 1
ATOM 891 N N . LEU A 1 110 ? 9.502 -3.823 -7.709 1.00 90.00 110 LEU A N 1
ATOM 892 C CA . LEU A 1 110 ? 8.661 -3.421 -6.584 1.00 90.00 110 LEU A CA 1
ATOM 893 C C . LEU A 1 110 ? 7.241 -4.004 -6.708 1.00 90.00 110 LEU A C 1
ATOM 895 O O . LEU A 1 110 ? 6.725 -4.594 -5.758 1.00 90.00 110 LEU A O 1
ATOM 899 N N . VAL A 1 111 ? 6.604 -3.859 -7.873 1.00 89.12 111 VAL A N 1
ATOM 900 C CA . VAL A 1 111 ? 5.224 -4.323 -8.104 1.00 89.12 111 VAL A CA 1
ATOM 901 C C . VAL A 1 111 ? 5.140 -5.849 -8.147 1.00 89.12 111 VAL A C 1
ATOM 903 O O . VAL A 1 111 ? 4.188 -6.419 -7.610 1.00 89.12 111 VAL A O 1
ATOM 906 N N . ASP A 1 112 ? 6.137 -6.524 -8.722 1.00 86.38 112 ASP A N 1
ATOM 907 C CA . ASP A 1 112 ? 6.223 -7.987 -8.698 1.00 86.38 112 ASP A CA 1
ATOM 908 C C . ASP A 1 112 ? 6.370 -8.510 -7.256 1.00 86.38 112 ASP A C 1
ATOM 910 O O . ASP A 1 112 ? 5.678 -9.458 -6.874 1.00 86.38 112 ASP A O 1
ATOM 914 N N . TYR A 1 113 ? 7.181 -7.857 -6.415 1.00 87.94 113 TYR A N 1
ATOM 915 C CA . TYR A 1 113 ? 7.307 -8.209 -4.997 1.00 87.94 113 TYR A CA 1
ATOM 916 C C . TYR A 1 113 ? 6.013 -7.978 -4.205 1.00 87.94 113 TYR A C 1
ATOM 918 O O . TYR A 1 113 ? 5.628 -8.827 -3.394 1.00 87.94 113 TYR A O 1
ATOM 926 N N . LEU A 1 114 ? 5.306 -6.869 -4.448 1.00 86.81 114 LEU A N 1
ATOM 927 C CA . LEU A 1 114 ? 4.008 -6.598 -3.821 1.00 86.81 114 LEU A CA 1
ATOM 928 C C . LEU A 1 114 ? 2.990 -7.697 -4.168 1.00 86.81 114 LEU A C 1
ATOM 930 O O . LEU A 1 114 ? 2.343 -8.246 -3.273 1.00 86.81 114 LEU A O 1
ATOM 934 N N . GLN A 1 115 ? 2.907 -8.099 -5.439 1.00 85.56 115 GLN A N 1
ATOM 935 C CA . GLN A 1 115 ? 2.032 -9.201 -5.849 1.00 85.56 115 GLN A CA 1
ATOM 936 C C . GLN A 1 115 ? 2.446 -10.543 -5.235 1.00 85.56 115 GLN A C 1
ATOM 938 O O . GLN A 1 115 ? 1.585 -11.278 -4.745 1.00 85.56 115 GLN A O 1
ATOM 943 N N . ALA A 1 116 ? 3.746 -10.846 -5.190 1.00 82.25 116 ALA A N 1
ATOM 944 C CA . ALA A 1 116 ? 4.267 -12.056 -4.552 1.00 82.25 116 ALA A CA 1
ATOM 945 C C . ALA A 1 116 ? 4.007 -12.089 -3.035 1.00 82.25 116 ALA A C 1
ATOM 947 O O . ALA A 1 116 ? 3.838 -13.158 -2.452 1.00 82.25 116 ALA A O 1
ATOM 948 N N . SER A 1 117 ? 3.908 -10.915 -2.410 1.00 81.56 117 SER A N 1
ATOM 949 C CA . SER A 1 117 ? 3.544 -10.740 -1.000 1.00 81.56 117 SER A CA 1
ATOM 950 C C . SER A 1 117 ? 2.030 -10.808 -0.754 1.00 81.56 117 SER A C 1
ATOM 952 O O . SER A 1 117 ? 1.577 -10.644 0.379 1.00 81.56 117 SER A O 1
ATOM 954 N N . GLY A 1 118 ? 1.227 -11.057 -1.795 1.00 81.06 118 GLY A N 1
ATOM 955 C CA . GLY A 1 118 ? -0.227 -11.124 -1.693 1.00 81.06 118 GLY A CA 1
ATOM 956 C C . GLY A 1 118 ? -0.881 -9.757 -1.503 1.00 81.06 118 GLY A C 1
ATOM 957 O O . GLY A 1 118 ? -1.913 -9.670 -0.836 1.00 81.06 118 GLY A O 1
ATOM 958 N N . LEU A 1 119 ? -0.300 -8.695 -2.069 1.00 83.12 119 LEU A N 1
ATOM 959 C CA . LEU A 1 119 ? -0.862 -7.344 -2.092 1.00 83.12 119 LEU A CA 1
ATOM 960 C C . LEU A 1 119 ? -1.353 -7.018 -3.512 1.00 83.12 119 LEU A C 1
ATOM 962 O O . LEU A 1 119 ? -0.547 -6.688 -4.383 1.00 83.12 119 LEU A O 1
ATOM 966 N N . PRO A 1 120 ? -2.670 -7.121 -3.779 1.00 79.06 120 PRO A N 1
ATOM 967 C CA . PRO A 1 120 ? -3.227 -6.814 -5.085 1.00 79.06 120 PRO A CA 1
ATOM 968 C C . PRO A 1 120 ? -3.044 -5.341 -5.426 1.00 79.06 120 PRO A C 1
ATOM 970 O O . PRO A 1 120 ? -3.271 -4.469 -4.588 1.00 79.06 120 PRO A O 1
ATOM 973 N N . THR A 1 121 ? -2.668 -5.065 -6.669 1.00 84.94 121 THR A N 1
ATOM 974 C CA . THR A 1 121 ? -2.306 -3.715 -7.111 1.00 84.94 121 THR A CA 1
ATOM 975 C C . THR A 1 121 ? -3.433 -3.087 -7.936 1.00 84.94 121 THR A C 1
ATOM 977 O O . THR A 1 121 ? -4.110 -3.764 -8.711 1.00 84.94 121 THR A O 1
ATOM 980 N N . ILE A 1 122 ? -3.654 -1.782 -7.784 1.00 81.25 122 ILE A N 1
ATOM 981 C CA . ILE A 1 122 ? -4.542 -0.996 -8.649 1.00 81.25 122 ILE A CA 1
ATOM 982 C C . ILE A 1 122 ? -3.661 -0.009 -9.407 1.00 81.25 122 ILE A C 1
ATOM 984 O O . ILE A 1 122 ? -2.945 0.769 -8.784 1.00 81.25 122 ILE A O 1
ATOM 988 N N . VAL A 1 123 ? -3.693 -0.054 -10.738 1.00 83.94 123 VAL A N 1
ATOM 989 C CA . VAL A 1 123 ? -2.811 0.747 -11.601 1.00 83.94 123 VAL A CA 1
ATOM 990 C C . VAL A 1 123 ? -3.602 1.527 -12.650 1.00 83.94 123 VAL A C 1
ATOM 992 O O . VAL A 1 123 ? -4.695 1.121 -13.038 1.00 83.94 123 VAL A O 1
ATOM 995 N N . SER A 1 124 ? -3.040 2.633 -13.136 1.00 77.69 124 SER A N 1
ATOM 996 C CA . SER A 1 124 ? -3.528 3.346 -14.327 1.00 77.69 124 SER A CA 1
ATOM 997 C C . SER A 1 124 ? -3.322 2.504 -15.594 1.00 77.69 124 SER A C 1
ATOM 999 O O . SER A 1 124 ? -2.410 1.681 -15.663 1.00 77.69 124 SER A O 1
ATOM 1001 N N . SER A 1 125 ? -4.124 2.725 -16.634 1.00 75.75 125 SER A N 1
ATOM 1002 C CA . SER A 1 125 ? -3.877 2.174 -17.975 1.00 75.75 125 SER A CA 1
ATOM 1003 C C . SER A 1 125 ? -2.714 2.838 -18.714 1.00 75.75 125 SER A C 1
ATOM 1005 O O . SER A 1 125 ? -2.214 2.277 -19.689 1.00 75.75 125 SER A O 1
ATOM 1007 N N . ILE A 1 126 ? -2.275 4.015 -18.257 1.00 71.19 126 ILE A N 1
ATOM 1008 C CA . ILE A 1 126 ? -1.211 4.817 -18.869 1.00 71.19 126 ILE A CA 1
ATOM 1009 C C . ILE A 1 126 ? -0.128 5.099 -17.828 1.00 71.19 126 ILE A C 1
ATOM 1011 O O . ILE A 1 126 ? -0.434 5.599 -16.744 1.00 71.19 126 ILE A O 1
ATOM 1015 N N . GLY A 1 127 ? 1.134 4.839 -18.189 1.00 62.75 127 GLY A N 1
ATOM 1016 C CA . GLY A 1 127 ? 2.301 5.215 -17.382 1.00 62.75 127 GLY A CA 1
ATOM 1017 C C . GLY A 1 127 ? 2.416 4.465 -16.053 1.00 62.75 127 GLY A C 1
ATOM 1018 O O . GLY A 1 127 ? 2.986 4.998 -15.106 1.00 62.75 127 GLY A O 1
ATOM 1019 N N . ALA A 1 128 ? 1.855 3.259 -15.972 1.00 70.69 128 ALA A N 1
ATOM 1020 C CA . ALA A 1 128 ? 1.937 2.379 -14.811 1.00 70.69 128 ALA A CA 1
ATOM 1021 C C . ALA A 1 128 ? 2.331 0.957 -15.239 1.00 70.69 128 ALA A C 1
ATOM 1023 O O . ALA A 1 128 ? 2.405 0.665 -16.428 1.00 70.69 128 ALA A O 1
ATOM 1024 N N . THR A 1 129 ? 2.531 0.069 -14.269 1.00 75.19 129 THR A N 1
ATOM 1025 C CA . THR A 1 129 ? 3.018 -1.312 -14.436 1.00 75.19 129 THR A CA 1
ATOM 1026 C C . THR A 1 129 ? 1.929 -2.309 -14.838 1.00 75.19 129 THR A C 1
ATOM 1028 O O . THR A 1 129 ? 1.791 -3.387 -14.256 1.00 75.19 129 THR A O 1
ATOM 1031 N N . ARG A 1 130 ? 1.096 -1.953 -15.822 1.00 81.50 130 ARG A N 1
ATOM 1032 C CA . ARG A 1 130 ? -0.019 -2.795 -16.293 1.00 81.50 130 ARG A CA 1
ATOM 1033 C C . ARG A 1 130 ? 0.441 -4.207 -16.677 1.00 81.50 130 ARG A C 1
ATOM 1035 O O . ARG A 1 130 ? -0.283 -5.168 -16.435 1.00 81.50 130 ARG A O 1
ATOM 1042 N N . GLU A 1 131 ? 1.610 -4.324 -17.288 1.00 77.81 131 GLU A N 1
ATOM 1043 C CA . GLU A 1 131 ? 2.240 -5.562 -17.747 1.00 77.81 131 GLU A CA 1
ATOM 1044 C C . GLU A 1 131 ? 2.552 -6.551 -16.618 1.00 77.81 131 GLU A C 1
ATOM 1046 O O . GLU A 1 131 ? 2.619 -7.756 -16.863 1.00 77.81 131 GLU A O 1
ATOM 1051 N N . ASN A 1 132 ? 2.694 -6.073 -15.380 1.00 82.00 132 ASN A N 1
ATOM 1052 C CA . ASN A 1 132 ? 2.910 -6.928 -14.219 1.00 82.00 132 ASN A CA 1
ATOM 1053 C C . ASN A 1 132 ? 1.603 -7.566 -13.727 1.00 82.00 132 ASN A C 1
ATOM 1055 O O . ASN A 1 132 ? 1.652 -8.499 -12.929 1.00 82.00 132 ASN A O 1
ATOM 1059 N N . LEU A 1 133 ? 0.435 -7.088 -14.171 1.00 83.62 133 LEU A N 1
ATOM 1060 C CA . LEU A 1 133 ? -0.866 -7.509 -13.658 1.00 83.62 133 LEU A CA 1
ATOM 1061 C C . LEU A 1 133 ? -1.640 -8.376 -14.657 1.00 83.62 133 LEU A C 1
ATOM 1063 O O . LEU A 1 133 ? -1.631 -8.153 -15.867 1.00 83.62 133 LEU A O 1
ATOM 1067 N N . LYS A 1 134 ? -2.460 -9.288 -14.121 1.00 85.75 134 LYS A N 1
ATOM 1068 C CA . LYS A 1 134 ? -3.607 -9.863 -14.840 1.00 85.75 134 LYS A CA 1
ATOM 1069 C C . LYS A 1 134 ? -4.877 -9.119 -14.398 1.00 85.75 134 LYS A C 1
ATOM 1071 O O . LYS A 1 134 ? -5.342 -9.352 -13.275 1.00 85.75 134 LYS A O 1
ATOM 1076 N N . PRO A 1 135 ? -5.458 -8.230 -15.232 1.00 89.19 135 PRO A N 1
ATOM 1077 C CA . PRO A 1 135 ? -6.591 -7.397 -14.830 1.00 89.19 135 PRO A CA 1
ATOM 1078 C C . PRO A 1 135 ? -7.789 -8.222 -14.347 1.00 89.19 135 PRO A C 1
ATOM 1080 O O . PRO A 1 135 ? -8.205 -9.180 -14.995 1.00 89.19 135 PRO A O 1
ATOM 1083 N N . GLY A 1 136 ? -8.341 -7.853 -13.192 1.00 88.25 136 GLY A N 1
ATOM 1084 C CA . GLY A 1 136 ? -9.446 -8.551 -12.531 1.00 88.25 136 GLY A CA 1
ATOM 1085 C C . GLY A 1 136 ? -9.062 -9.865 -11.841 1.00 88.25 136 GLY A C 1
ATOM 1086 O O . GLY A 1 136 ? -9.919 -10.464 -11.193 1.00 88.25 136 GLY A O 1
ATOM 1087 N N . VAL A 1 137 ? -7.802 -10.300 -11.961 1.00 89.25 137 VAL A N 1
ATOM 1088 C CA . VAL A 1 137 ? -7.286 -11.557 -11.401 1.00 89.25 137 VAL A CA 1
ATOM 1089 C C . VAL A 1 137 ? -6.283 -11.287 -10.286 1.00 89.25 137 VAL A C 1
ATOM 1091 O O . VAL A 1 137 ? -6.479 -11.774 -9.183 1.00 89.25 137 VAL A O 1
ATOM 1094 N N . THR A 1 138 ? -5.238 -10.498 -10.546 1.00 87.69 138 THR A N 1
ATOM 1095 C CA . THR A 1 138 ? -4.202 -10.166 -9.544 1.00 87.69 138 THR A CA 1
ATOM 1096 C C . THR A 1 138 ? -4.266 -8.717 -9.069 1.00 87.69 138 THR A C 1
ATOM 1098 O O . THR A 1 138 ? -3.619 -8.340 -8.097 1.00 87.69 138 THR A O 1
ATOM 1101 N N . GLY A 1 139 ? -5.093 -7.909 -9.731 1.00 89.88 139 GLY A N 1
ATOM 1102 C CA . GLY A 1 139 ? -5.308 -6.504 -9.427 1.00 89.88 139 GLY A CA 1
ATOM 1103 C C . GLY A 1 139 ? -6.264 -5.861 -10.429 1.00 89.88 139 GLY A C 1
ATOM 1104 O O . GLY A 1 139 ? -6.906 -6.558 -11.219 1.00 89.88 139 GLY A O 1
ATOM 1105 N N . TYR A 1 140 ? -6.364 -4.535 -10.421 1.00 91.19 140 TYR A N 1
ATOM 1106 C CA . TYR A 1 140 ? -7.213 -3.785 -11.350 1.00 91.19 140 TYR A CA 1
ATOM 1107 C C . TYR A 1 140 ? -6.411 -2.791 -12.174 1.00 91.19 140 TYR A C 1
ATOM 1109 O O . TYR A 1 140 ? -5.435 -2.217 -11.699 1.00 91.19 140 TYR A O 1
ATOM 1117 N N . VAL A 1 141 ? -6.886 -2.552 -13.394 1.00 89.31 141 VAL A N 1
ATOM 1118 C CA . VAL A 1 141 ? -6.406 -1.464 -14.243 1.00 89.31 141 VAL A CA 1
ATOM 1119 C C . VAL A 1 141 ? -7.533 -0.453 -14.403 1.00 89.31 141 VAL A C 1
ATOM 1121 O O . VAL A 1 141 ? -8.664 -0.834 -14.711 1.00 89.31 141 VAL A O 1
ATOM 1124 N N . ILE A 1 142 ? -7.231 0.817 -14.159 1.00 89.81 142 ILE A N 1
ATOM 1125 C CA . ILE A 1 142 ? -8.153 1.942 -14.281 1.00 89.81 142 ILE A CA 1
ATOM 1126 C C . ILE A 1 142 ? -7.905 2.625 -15.623 1.00 89.81 142 ILE A C 1
ATOM 1128 O O . ILE A 1 142 ? -6.860 3.231 -15.840 1.00 89.81 142 ILE A O 1
ATOM 1132 N N . GLU A 1 143 ? -8.869 2.498 -16.534 1.00 87.12 143 GLU A N 1
ATOM 1133 C CA . GLU A 1 143 ? -8.718 2.920 -17.933 1.00 87.12 143 GLU A CA 1
ATOM 1134 C C . GLU A 1 143 ? -8.921 4.426 -18.150 1.00 87.12 143 GLU A C 1
ATOM 1136 O O . GLU A 1 143 ? -8.347 5.002 -19.069 1.00 87.12 143 GLU A O 1
ATOM 1141 N N . ASP A 1 144 ? -9.736 5.063 -17.312 1.00 86.19 144 ASP A N 1
ATOM 1142 C CA . ASP A 1 144 ? -10.170 6.459 -17.451 1.00 86.19 144 ASP A CA 1
ATOM 1143 C C . ASP A 1 144 ? -9.328 7.452 -16.635 1.00 86.19 144 ASP A C 1
ATOM 1145 O O . ASP A 1 144 ? -9.563 8.659 -16.694 1.00 86.19 144 ASP A O 1
ATOM 1149 N N . ASN A 1 145 ? -8.368 6.937 -15.860 1.00 80.75 145 ASN A N 1
ATOM 1150 C CA . ASN A 1 145 ? -7.555 7.674 -14.898 1.00 80.75 145 ASN A CA 1
ATOM 1151 C C . ASN A 1 145 ? -8.377 8.587 -13.962 1.00 80.75 145 ASN A C 1
ATOM 1153 O O . ASN A 1 145 ? -7.940 9.674 -13.577 1.00 80.75 145 ASN A O 1
ATOM 1157 N N . ASN A 1 146 ? -9.590 8.157 -13.608 1.00 85.25 146 ASN A N 1
ATOM 1158 C CA . ASN A 1 146 ? 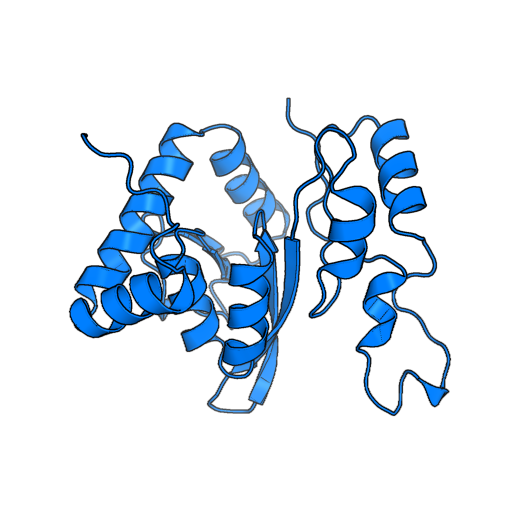-10.503 8.920 -12.770 1.00 85.25 146 ASN A CA 1
ATOM 1159 C C . ASN A 1 146 ? -10.362 8.499 -11.295 1.00 85.25 146 ASN A C 1
ATOM 1161 O O . ASN A 1 146 ? -10.564 7.320 -10.993 1.00 85.25 146 ASN A O 1
ATOM 1165 N N . PRO A 1 147 ? -10.095 9.421 -10.345 1.00 84.00 147 PRO A N 1
ATOM 1166 C CA . PRO A 1 147 ? -9.956 9.095 -8.918 1.00 84.00 147 PRO A CA 1
ATOM 1167 C C . PRO A 1 147 ? -11.172 8.361 -8.332 1.00 84.00 147 PRO A C 1
ATOM 1169 O O . PRO A 1 147 ? -11.017 7.512 -7.452 1.00 84.00 147 PRO A O 1
ATOM 1172 N N . PHE A 1 148 ? -12.382 8.620 -8.839 1.00 89.50 148 PHE A N 1
ATOM 1173 C CA . PHE A 1 148 ? -13.577 7.897 -8.404 1.00 89.50 148 PHE A CA 1
ATOM 1174 C C . PHE A 1 148 ? -13.540 6.421 -8.816 1.00 89.50 148 PHE A C 1
ATOM 1176 O O . PHE A 1 148 ? -13.937 5.571 -8.022 1.00 89.50 148 PHE A O 1
ATOM 1183 N N . SER A 1 149 ? -12.986 6.104 -9.986 1.00 90.00 149 SER A N 1
ATOM 1184 C CA . SER A 1 149 ? -12.823 4.732 -10.478 1.00 90.00 149 SER A CA 1
ATOM 1185 C C . SER A 1 149 ? -11.814 3.946 -9.632 1.00 90.00 149 SER A C 1
ATOM 1187 O O . SER A 1 149 ? -12.053 2.780 -9.309 1.00 90.00 149 SER A O 1
ATOM 1189 N N . TYR A 1 150 ? -10.734 4.590 -9.167 1.00 88.81 150 TYR A N 1
ATOM 1190 C CA . TYR A 1 150 ? -9.830 3.993 -8.171 1.00 88.81 150 TYR A CA 1
ATOM 1191 C C . TYR A 1 150 ? -10.567 3.709 -6.856 1.00 88.81 150 TYR A C 1
ATOM 1193 O O . TYR A 1 150 ? -10.524 2.587 -6.346 1.00 88.81 150 TYR A O 1
ATOM 1201 N N . ALA A 1 151 ? -11.291 4.703 -6.330 1.00 87.25 151 ALA A N 1
ATOM 1202 C CA . ALA A 1 151 ? -12.028 4.574 -5.075 1.00 87.25 151 ALA A CA 1
ATOM 1203 C C . ALA A 1 151 ? -13.097 3.471 -5.133 1.00 87.25 151 ALA A C 1
ATOM 1205 O O . ALA A 1 151 ? -13.304 2.759 -4.150 1.00 87.25 151 ALA A O 1
ATOM 1206 N N . GLU A 1 152 ? -13.765 3.293 -6.275 1.00 91.44 152 GLU A N 1
ATOM 1207 C CA . GLU A 1 152 ? -14.708 2.194 -6.484 1.00 91.44 152 GLU A CA 1
ATOM 1208 C C . GLU A 1 152 ? -14.035 0.824 -6.398 1.00 91.44 152 GLU A C 1
ATOM 1210 O O . GLU A 1 152 ? -14.568 -0.061 -5.729 1.00 91.44 152 GLU A O 1
ATOM 1215 N N . LYS A 1 153 ? -12.854 0.646 -7.002 1.00 92.25 153 LYS A N 1
ATOM 1216 C CA . LYS A 1 153 ? -12.125 -0.631 -6.944 1.00 92.25 153 LYS A CA 1
ATOM 1217 C C . LYS A 1 153 ? -11.572 -0.951 -5.571 1.00 92.25 153 LYS A C 1
ATOM 1219 O O . LYS A 1 153 ? -11.656 -2.101 -5.143 1.00 92.25 153 LYS A O 1
ATOM 1224 N N . VAL A 1 154 ? -11.094 0.054 -4.849 1.00 89.44 154 VAL A N 1
ATOM 1225 C CA . VAL A 1 154 ? -10.732 -0.108 -3.440 1.00 89.44 154 VAL A CA 1
ATOM 1226 C C . VAL A 1 154 ? -11.955 -0.516 -2.617 1.00 89.44 154 VAL A C 1
ATOM 1228 O O . VAL A 1 154 ? -11.904 -1.506 -1.889 1.00 89.44 154 VAL A O 1
ATOM 1231 N N . ARG A 1 155 ? -13.080 0.195 -2.765 1.00 88.94 155 ARG A N 1
ATOM 1232 C CA . ARG A 1 155 ? -14.320 -0.102 -2.034 1.00 88.94 155 ARG A CA 1
ATOM 1233 C C . ARG A 1 155 ? -14.827 -1.510 -2.323 1.00 88.94 155 ARG A C 1
ATOM 1235 O O . ARG A 1 155 ? -15.187 -2.225 -1.399 1.00 88.94 155 ARG A O 1
ATOM 1242 N N . GLU A 1 156 ? -14.788 -1.933 -3.582 1.00 90.56 156 GLU A N 1
ATOM 1243 C CA . GLU A 1 156 ? -15.164 -3.282 -4.001 1.00 90.56 156 GLU A CA 1
ATOM 1244 C C . GLU A 1 156 ? -14.353 -4.367 -3.267 1.00 90.56 156 GLU A C 1
ATOM 1246 O O . GLU A 1 156 ? -14.920 -5.374 -2.834 1.00 90.56 156 GLU A O 1
ATOM 1251 N N . LEU A 1 157 ? -13.041 -4.160 -3.094 1.00 88.62 157 LEU A N 1
ATOM 1252 C CA . LEU A 1 157 ? -12.169 -5.082 -2.357 1.00 88.62 157 LEU A CA 1
ATOM 1253 C C . LEU A 1 157 ? -12.433 -5.059 -0.848 1.00 88.62 157 LEU A C 1
ATOM 1255 O O . LEU A 1 157 ? -12.439 -6.120 -0.224 1.00 88.62 157 LEU A O 1
ATOM 1259 N N . LEU A 1 158 ? -12.679 -3.878 -0.276 1.00 85.25 158 LEU A N 1
ATOM 1260 C CA . LEU A 1 158 ? -12.985 -3.716 1.148 1.00 85.25 158 LEU A CA 1
ATOM 1261 C C . LEU A 1 158 ? -14.350 -4.313 1.524 1.00 85.25 158 LEU A C 1
ATOM 1263 O O . LEU A 1 158 ? -14.473 -4.964 2.560 1.00 85.25 158 LEU A O 1
ATOM 1267 N N . ASP A 1 159 ? -15.361 -4.137 0.672 1.00 88.75 159 ASP A N 1
ATOM 1268 C CA . ASP A 1 159 ? -16.722 -4.629 0.907 1.00 88.75 159 ASP A CA 1
ATOM 1269 C C . ASP A 1 159 ? -16.873 -6.129 0.590 1.00 88.75 159 ASP A C 1
ATOM 1271 O O . ASP A 1 159 ? -17.825 -6.765 1.047 1.00 88.75 159 ASP A O 1
ATOM 1275 N N . THR A 1 160 ? -15.923 -6.726 -0.147 1.00 89.94 160 THR A N 1
ATOM 1276 C CA . THR A 1 160 ? -15.961 -8.147 -0.542 1.00 89.94 160 THR A CA 1
ATOM 1277 C C . THR A 1 160 ? -14.699 -8.914 -0.109 1.00 89.94 160 THR A C 1
ATOM 1279 O O . THR A 1 160 ? -13.877 -9.284 -0.956 1.00 89.94 160 THR A O 1
ATOM 1282 N N . PRO A 1 161 ? -14.550 -9.265 1.186 1.00 87.69 161 PRO A N 1
ATOM 1283 C CA . PRO A 1 161 ? -13.351 -9.938 1.701 1.00 87.69 161 PRO A CA 1
ATOM 1284 C C . PRO A 1 161 ? -12.993 -11.244 0.980 1.00 87.69 161 PRO A C 1
ATOM 1286 O O . PRO A 1 161 ? -11.818 -11.535 0.767 1.00 87.69 161 PRO A O 1
ATOM 1289 N N . ALA A 1 162 ? -13.993 -12.019 0.547 1.00 90.25 162 ALA A N 1
ATOM 1290 C CA . ALA A 1 162 ? -13.772 -13.246 -0.221 1.00 90.25 162 ALA A CA 1
ATOM 1291 C C . ALA A 1 162 ? -13.118 -12.967 -1.586 1.00 90.25 162 ALA A C 1
ATOM 1293 O O . ALA A 1 162 ? -12.241 -13.713 -2.022 1.00 90.25 162 ALA A O 1
ATOM 1294 N N . LYS A 1 163 ? -13.505 -11.868 -2.247 1.00 91.31 163 LYS A N 1
ATOM 1295 C CA . LYS A 1 163 ? -12.911 -11.450 -3.520 1.00 91.31 163 LYS A CA 1
ATOM 1296 C C . LYS A 1 163 ? -11.475 -10.992 -3.323 1.00 91.31 163 LYS A C 1
ATOM 1298 O O . LYS A 1 163 ? -10.612 -11.416 -4.086 1.00 91.31 163 LYS A O 1
ATOM 1303 N N . LEU A 1 164 ? -11.219 -10.189 -2.289 1.00 89.00 164 LEU A N 1
ATOM 1304 C CA . LEU A 1 164 ? -9.863 -9.787 -1.927 1.00 89.00 164 LEU A CA 1
ATOM 1305 C C . LEU A 1 164 ? -8.993 -11.018 -1.644 1.00 89.00 164 LEU A C 1
ATOM 1307 O O . LEU A 1 164 ? -7.941 -11.162 -2.251 1.00 89.00 164 LEU A O 1
ATOM 1311 N N . SER A 1 165 ? -9.457 -11.949 -0.804 1.00 87.00 165 SER A N 1
ATOM 1312 C CA . SER A 1 165 ? -8.723 -13.183 -0.490 1.00 87.00 165 SER A CA 1
ATOM 1313 C C . SER A 1 165 ? -8.402 -14.004 -1.739 1.00 87.00 165 SER A C 1
ATOM 1315 O O . SER A 1 165 ? -7.279 -14.479 -1.893 1.00 87.00 165 SER A O 1
ATOM 1317 N N . LYS A 1 166 ? -9.364 -14.136 -2.658 1.00 90.69 166 LYS A N 1
ATOM 1318 C CA . LYS A 1 166 ? -9.153 -14.825 -3.933 1.00 90.69 166 LYS A CA 1
ATOM 1319 C C . LYS A 1 166 ? -8.119 -14.108 -4.803 1.00 90.69 166 LYS A C 1
ATOM 1321 O O . LYS A 1 166 ? -7.214 -14.754 -5.312 1.00 90.69 166 LYS A O 1
ATOM 1326 N N . MET A 1 167 ? -8.228 -12.789 -4.946 1.00 93.31 167 MET A N 1
ATOM 1327 C CA . MET A 1 167 ? -7.296 -11.982 -5.738 1.00 93.31 167 MET A CA 1
ATOM 1328 C C . MET A 1 167 ? -5.870 -12.036 -5.172 1.00 93.31 167 MET A C 1
ATOM 1330 O O . MET A 1 167 ? -4.915 -12.152 -5.934 1.00 93.31 167 MET A O 1
ATOM 1334 N N . ARG A 1 168 ? -5.721 -12.032 -3.839 1.00 89.38 168 ARG A N 1
ATOM 1335 C CA . ARG A 1 168 ? -4.434 -12.242 -3.154 1.00 89.38 168 ARG A CA 1
ATOM 1336 C C . ARG A 1 168 ? -3.813 -13.584 -3.536 1.00 89.38 168 ARG A C 1
ATOM 1338 O O . ARG A 1 168 ? -2.662 -13.627 -3.956 1.00 89.38 168 ARG A O 1
ATOM 1345 N N . GLN A 1 169 ? -4.593 -14.660 -3.439 1.00 85.06 169 GLN A N 1
ATOM 1346 C CA . GLN A 1 169 ? -4.138 -16.002 -3.799 1.00 85.06 169 GLN A CA 1
ATOM 1347 C C . GLN A 1 169 ? -3.736 -16.083 -5.280 1.00 85.06 169 GLN A C 1
ATOM 1349 O O . GLN A 1 169 ? -2.674 -16.600 -5.611 1.00 85.06 169 GLN A O 1
ATOM 1354 N N . GLN A 1 170 ? -4.540 -15.494 -6.164 1.00 89.88 170 GLN A N 1
ATOM 1355 C CA . GLN A 1 170 ? -4.265 -15.455 -7.598 1.00 89.88 170 GLN A CA 1
ATOM 1356 C C . GLN A 1 170 ? -3.018 -14.630 -7.947 1.00 89.88 170 GLN A C 1
ATOM 1358 O O . GLN A 1 170 ? -2.310 -14.990 -8.886 1.00 89.88 170 GLN A O 1
ATOM 1363 N N . ALA A 1 171 ? -2.727 -13.549 -7.214 1.00 85.38 171 ALA A N 1
ATOM 1364 C CA . ALA A 1 171 ? -1.491 -12.779 -7.372 1.00 85.38 171 ALA A CA 1
ATOM 1365 C C . ALA A 1 171 ? -0.261 -13.629 -7.034 1.00 85.38 171 ALA A C 1
ATOM 1367 O O . ALA A 1 171 ? 0.659 -13.728 -7.845 1.00 85.38 171 ALA A O 1
ATOM 1368 N N . ILE A 1 172 ? -0.295 -14.330 -5.899 1.00 81.56 172 ILE A N 1
ATOM 1369 C CA . ILE A 1 172 ? 0.779 -15.236 -5.474 1.00 81.56 172 ILE A CA 1
ATOM 1370 C C . ILE A 1 172 ? 0.984 -16.360 -6.503 1.00 81.56 172 ILE A C 1
ATOM 1372 O O . ILE A 1 172 ? 2.108 -16.623 -6.927 1.00 81.56 172 ILE A O 1
ATOM 1376 N N . GLU A 1 173 ? -0.099 -17.002 -6.950 1.00 84.19 173 GLU A N 1
ATOM 1377 C CA . GLU A 1 173 ? -0.052 -18.068 -7.961 1.00 84.19 173 GLU A CA 1
ATOM 1378 C C . GLU A 1 173 ? 0.476 -17.578 -9.307 1.00 84.19 173 GLU A C 1
ATOM 1380 O O . GLU A 1 173 ? 1.293 -18.250 -9.933 1.00 84.19 173 GLU A O 1
ATOM 1385 N N . HIS A 1 174 ? 0.032 -16.402 -9.757 1.00 84.00 174 HIS A N 1
ATOM 1386 C CA . HIS A 1 174 ? 0.512 -15.823 -11.004 1.00 84.00 174 HIS A CA 1
ATOM 1387 C C . HIS A 1 174 ? 2.018 -15.583 -10.961 1.00 84.00 174 HIS A C 1
ATOM 1389 O O . HIS A 1 174 ? 2.707 -15.916 -11.928 1.00 84.00 174 HIS A O 1
ATOM 1395 N N . MET A 1 175 ? 2.513 -15.026 -9.857 1.00 80.94 175 MET A N 1
ATOM 1396 C CA . MET A 1 175 ? 3.937 -14.783 -9.689 1.00 80.94 175 MET A CA 1
ATOM 1397 C C . MET A 1 175 ? 4.714 -16.106 -9.657 1.00 80.94 175 MET A C 1
ATOM 1399 O O . MET A 1 175 ? 5.752 -16.217 -10.306 1.00 80.94 175 MET A O 1
ATOM 1403 N N . ALA A 1 176 ? 4.178 -17.147 -9.012 1.00 74.50 176 ALA A N 1
ATOM 1404 C CA . ALA A 1 176 ? 4.776 -18.481 -9.023 1.00 74.50 176 ALA A CA 1
ATOM 1405 C C . ALA A 1 176 ? 4.825 -19.127 -10.426 1.00 74.50 176 ALA A C 1
ATOM 1407 O O . ALA A 1 176 ? 5.698 -19.951 -10.680 1.00 74.50 176 ALA A O 1
ATOM 1408 N N . ASP A 1 177 ? 3.914 -18.774 -11.337 1.00 71.38 177 ASP A N 1
ATOM 1409 C CA . ASP A 1 177 ? 3.828 -19.320 -12.703 1.00 71.38 177 ASP A CA 1
ATOM 1410 C C . ASP A 1 177 ? 4.702 -18.568 -13.729 1.00 71.38 177 ASP A C 1
ATOM 1412 O O . ASP A 1 177 ? 5.005 -19.105 -14.790 1.00 71.38 177 ASP A O 1
ATOM 1416 N N . LYS A 1 178 ? 5.176 -17.348 -13.418 1.00 70.06 178 LYS A N 1
ATOM 1417 C CA . LYS A 1 178 ? 5.935 -16.461 -14.335 1.00 70.06 178 LYS A CA 1
ATOM 1418 C C . LYS A 1 178 ? 7.304 -17.016 -14.803 1.00 70.06 178 LYS A C 1
ATOM 1420 O O . LYS A 1 178 ? 8.010 -16.339 -15.539 1.00 70.06 178 LYS A O 1
ATOM 1425 N N . GLY A 1 179 ? 7.669 -18.245 -14.427 1.00 54.00 179 GLY A N 1
ATOM 1426 C CA . GLY A 1 179 ? 8.898 -18.940 -14.846 1.00 54.00 179 GLY A CA 1
ATOM 1427 C C . GLY A 1 179 ? 10.002 -18.983 -13.786 1.00 54.00 179 GLY A C 1
ATOM 1428 O O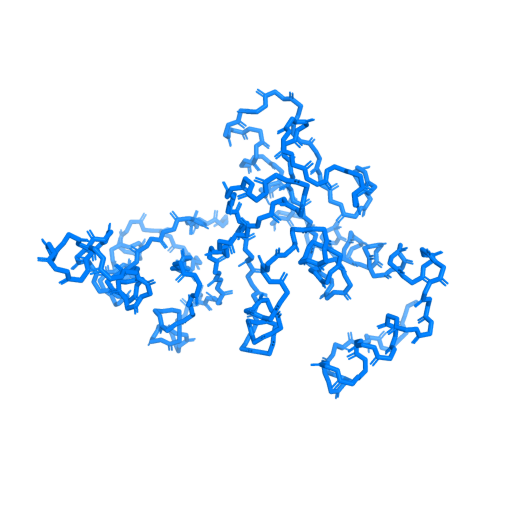 . GLY A 1 179 ? 10.980 -19.704 -13.948 1.00 54.00 179 GLY A O 1
ATOM 1429 N N . GLU A 1 180 ? 9.812 -18.286 -12.667 1.00 59.03 180 GLU A N 1
ATOM 1430 C CA . GLU A 1 180 ? 10.776 -18.164 -11.569 1.00 59.03 180 GLU A CA 1
ATOM 1431 C C . GLU A 1 180 ? 10.231 -18.753 -10.266 1.00 59.03 180 GLU A C 1
ATOM 1433 O O . GLU A 1 180 ? 10.569 -18.288 -9.185 1.00 59.03 180 GLU A O 1
ATOM 1438 N N . ARG A 1 181 ? 9.369 -19.778 -10.336 1.00 55.94 181 ARG A N 1
ATOM 1439 C CA . ARG A 1 181 ? 8.727 -20.376 -9.153 1.00 55.94 181 ARG A CA 1
ATOM 1440 C C . ARG A 1 181 ? 9.713 -20.642 -8.020 1.00 55.94 181 ARG A C 1
ATOM 1442 O O . ARG A 1 181 ? 9.394 -20.378 -6.872 1.00 55.94 181 ARG A O 1
ATOM 1449 N N . GLU A 1 182 ? 10.893 -21.165 -8.333 1.00 57.19 182 GLU A N 1
ATOM 1450 C CA . GLU A 1 182 ? 11.924 -21.472 -7.339 1.00 57.19 182 GLU A CA 1
ATOM 1451 C C . GLU A 1 182 ? 12.584 -20.212 -6.776 1.00 57.19 182 GLU A C 1
ATOM 1453 O O . GLU A 1 182 ? 12.674 -20.100 -5.562 1.00 57.19 182 GLU A O 1
ATOM 1458 N N . LEU A 1 183 ? 12.951 -19.242 -7.618 1.00 60.62 183 LEU A N 1
ATOM 1459 C CA . LEU A 1 183 ? 13.559 -17.969 -7.207 1.00 60.62 183 LEU A CA 1
ATOM 1460 C C . LEU A 1 183 ? 12.585 -17.088 -6.424 1.00 60.62 183 LEU A C 1
ATOM 1462 O O . LEU A 1 183 ? 12.943 -16.545 -5.386 1.00 60.62 183 LEU A O 1
ATOM 1466 N N . LEU A 1 184 ? 11.333 -17.001 -6.863 1.00 62.78 184 LEU A N 1
ATOM 1467 C CA . LEU A 1 184 ? 10.277 -16.288 -6.164 1.00 62.78 184 LEU A CA 1
ATOM 1468 C C . LEU A 1 184 ? 9.928 -16.972 -4.842 1.00 62.78 184 LEU A C 1
ATOM 1470 O O . LEU A 1 184 ? 9.805 -16.297 -3.827 1.00 62.78 184 LEU A O 1
ATOM 1474 N N . MET A 1 185 ? 9.775 -18.301 -4.820 1.00 59.38 185 MET A N 1
ATOM 1475 C CA . MET A 1 185 ? 9.509 -19.020 -3.569 1.00 59.38 185 MET A CA 1
ATOM 1476 C C . MET A 1 185 ? 10.713 -18.963 -2.631 1.00 59.38 185 MET A C 1
ATOM 1478 O O . MET A 1 185 ? 10.522 -18.893 -1.422 1.00 59.38 185 MET A O 1
ATOM 1482 N N . GLU A 1 186 ? 11.936 -18.933 -3.158 1.00 63.62 186 GLU A N 1
ATOM 1483 C CA . GLU A 1 186 ? 13.157 -18.686 -2.398 1.00 63.62 186 GLU A CA 1
ATOM 1484 C C . GLU A 1 186 ? 13.186 -17.254 -1.850 1.00 63.62 186 GLU A C 1
ATOM 1486 O O . GLU A 1 186 ? 13.478 -17.077 -0.673 1.00 63.62 186 GLU A O 1
ATOM 1491 N N . MET A 1 187 ? 12.823 -16.243 -2.643 1.00 63.31 187 MET A N 1
ATOM 1492 C CA . MET A 1 187 ? 12.696 -14.851 -2.201 1.00 63.31 187 MET A CA 1
ATOM 1493 C C . MET A 1 187 ? 11.625 -14.714 -1.123 1.00 63.31 187 MET A C 1
ATOM 1495 O O . MET A 1 187 ? 11.910 -14.174 -0.063 1.00 63.31 187 MET A O 1
ATOM 1499 N N . VAL A 1 188 ? 10.430 -15.268 -1.323 1.00 62.00 188 VAL A N 1
ATOM 1500 C CA . VAL A 1 188 ? 9.368 -15.282 -0.311 1.00 62.00 188 VAL A CA 1
ATOM 1501 C C . VAL A 1 188 ? 9.853 -16.019 0.941 1.00 62.00 188 VAL A C 1
ATOM 1503 O O . VAL A 1 188 ? 9.814 -15.465 2.028 1.00 62.00 188 VAL A O 1
ATOM 1506 N N . GLN A 1 189 ? 10.414 -17.224 0.843 1.00 61.16 189 GLN A N 1
ATOM 1507 C CA . GLN A 1 189 ? 10.866 -17.964 2.029 1.00 61.16 189 GLN A CA 1
ATOM 1508 C C . GLN A 1 189 ? 12.037 -17.300 2.766 1.00 61.16 189 GLN A C 1
ATOM 1510 O O . GLN A 1 189 ? 12.043 -17.294 3.999 1.00 61.16 189 GLN A O 1
ATOM 1515 N N . LYS A 1 190 ? 13.023 -16.755 2.044 1.00 58.09 190 LYS A N 1
ATOM 1516 C CA . LYS A 1 190 ? 14.227 -16.148 2.630 1.00 58.09 190 LYS A CA 1
ATOM 1517 C C . LYS A 1 190 ? 13.995 -14.719 3.109 1.00 58.09 190 LYS A C 1
ATOM 1519 O O . LYS A 1 190 ? 14.524 -14.361 4.156 1.00 58.09 190 LYS A O 1
ATOM 1524 N N . LEU A 1 191 ? 13.227 -13.922 2.368 1.00 59.31 191 LEU A N 1
ATOM 1525 C CA . LEU A 1 191 ? 12.982 -12.506 2.665 1.00 59.31 191 LEU A CA 1
ATOM 1526 C C . LEU A 1 191 ? 11.724 -12.288 3.508 1.00 59.31 191 LEU A C 1
ATOM 1528 O O . LEU A 1 191 ? 11.656 -11.278 4.191 1.00 59.31 191 LEU A O 1
ATOM 1532 N N . SER A 1 192 ? 10.764 -13.223 3.503 1.00 54.38 192 SER A N 1
ATOM 1533 C CA . SER A 1 192 ? 9.586 -13.200 4.387 1.00 54.38 192 SER A CA 1
ATOM 1534 C C . SER A 1 192 ? 9.722 -14.137 5.603 1.00 54.38 192 SER A C 1
ATOM 1536 O O . SER A 1 192 ? 8.728 -14.409 6.287 1.00 54.38 192 SER A O 1
ATOM 1538 N N . LEU A 1 193 ? 10.892 -14.764 5.804 1.00 50.25 193 LEU A N 1
ATOM 1539 C CA . LEU A 1 193 ? 11.177 -15.764 6.852 1.00 50.25 193 LEU A CA 1
ATOM 1540 C C . LEU A 1 193 ? 10.129 -16.897 6.966 1.00 50.25 193 LEU A C 1
ATOM 1542 O O . LEU A 1 193 ? 9.879 -17.415 8.056 1.00 50.25 193 LEU A O 1
ATOM 1546 N N . GLY A 1 194 ? 9.458 -17.254 5.865 1.00 51.19 194 GLY A N 1
ATOM 1547 C CA . GLY A 1 194 ? 8.369 -18.240 5.865 1.00 51.19 194 GLY A CA 1
ATOM 1548 C C . GLY A 1 194 ? 7.104 -17.817 6.634 1.00 51.19 194 GLY A C 1
ATOM 1549 O O . GLY A 1 194 ? 6.300 -18.674 6.999 1.00 51.19 194 GLY A O 1
ATOM 1550 N N . LYS A 1 195 ? 6.917 -16.518 6.911 1.00 51.00 195 LYS A N 1
ATOM 1551 C CA . LYS A 1 195 ? 5.797 -15.975 7.704 1.00 51.00 195 LYS A CA 1
ATOM 1552 C C . LYS A 1 195 ? 4.597 -15.487 6.895 1.00 51.00 195 LYS A C 1
ATOM 1554 O O . LYS A 1 195 ? 3.586 -15.127 7.505 1.00 51.00 195 LYS A O 1
ATOM 1559 N N . VAL A 1 196 ? 4.643 -15.522 5.560 1.00 50.44 196 VAL A N 1
ATOM 1560 C CA . VAL A 1 196 ? 3.409 -15.457 4.765 1.00 50.44 196 VAL A CA 1
ATOM 1561 C C . VAL A 1 196 ? 2.596 -16.688 5.153 1.00 50.44 196 VAL A C 1
ATOM 1563 O O . VAL A 1 196 ? 2.971 -17.815 4.836 1.00 50.44 196 VAL A O 1
ATOM 1566 N N . LYS A 1 197 ? 1.526 -16.493 5.933 1.00 41.38 197 LYS A N 1
ATOM 1567 C CA . LYS A 1 197 ? 0.657 -17.586 6.379 1.00 41.38 197 LYS A CA 1
ATOM 1568 C C . LYS A 1 197 ? 0.031 -18.249 5.153 1.00 41.38 197 LYS A C 1
ATOM 1570 O O . LYS A 1 197 ? -1.037 -17.836 4.709 1.00 41.38 197 LYS A O 1
ATOM 1575 N N . LEU A 1 198 ? 0.643 -19.324 4.668 1.00 42.88 198 LEU A N 1
ATOM 1576 C CA . LEU A 1 198 ? -0.079 -20.354 3.938 1.00 42.88 198 LEU A CA 1
ATOM 1577 C C . LEU A 1 198 ? -1.109 -20.913 4.921 1.00 42.88 198 LEU A C 1
ATOM 1579 O O . LEU A 1 198 ? -0.756 -21.576 5.900 1.00 42.88 198 LEU A O 1
ATOM 1583 N N . ARG A 1 199 ? -2.389 -20.588 4.722 1.00 35.72 199 ARG A N 1
ATOM 1584 C CA . ARG A 1 199 ? -3.451 -21.322 5.408 1.00 35.72 199 ARG A CA 1
ATOM 1585 C C . ARG A 1 199 ? -3.407 -22.741 4.856 1.00 35.72 199 ARG A C 1
ATOM 1587 O O . ARG A 1 199 ? -3.665 -22.962 3.681 1.00 35.72 199 ARG A O 1
ATOM 1594 N N . ALA A 1 200 ? -2.994 -23.681 5.698 1.00 35.28 200 ALA A N 1
ATOM 1595 C CA . ALA A 1 200 ? -3.014 -25.090 5.360 1.00 35.28 200 ALA A CA 1
ATOM 1596 C C . ALA A 1 200 ? -4.473 -25.535 5.175 1.00 35.28 200 ALA A C 1
ATOM 1598 O O . ALA A 1 200 ? -5.231 -25.556 6.143 1.00 35.28 200 ALA A O 1
ATOM 1599 N N . GLY A 1 201 ? -4.821 -25.888 3.937 1.00 44.47 201 GLY A N 1
ATOM 1600 C CA . GLY A 1 201 ? -6.048 -26.593 3.572 1.00 44.47 201 GLY A CA 1
ATOM 1601 C C . GLY A 1 201 ? -7.206 -25.706 3.124 1.00 44.47 201 GLY A C 1
ATOM 1602 O O . GLY A 1 201 ? -8.085 -25.432 3.932 1.00 44.47 201 GLY A O 1
ATOM 1603 N N . GLU A 1 202 ? -7.225 -25.361 1.834 1.00 34.31 202 GLU A N 1
ATOM 1604 C CA . GLU A 1 202 ? -8.407 -25.369 0.949 1.00 34.31 202 GLU A CA 1
ATOM 1605 C C . GLU A 1 202 ? -7.962 -25.815 -0.451 1.00 34.31 202 GLU A C 1
ATOM 1607 O O . GLU A 1 202 ? -6.841 -25.424 -0.855 1.00 34.31 202 GLU A O 1
#

Organism: NCBI:txid682562

Foldseek 3Di:
DAFEDQEAAAQVLQVPDDDVCVVVVDGPYDHALVNQVVVVVVVPHQAYEYARELDQVSLVVCVPPHNGATKYWYWAADPPPRDIDTAIGGRDDPLLSVVSSVQRDHQLSNVLVCLLLLNAGEEEPPPHPCVLDDDLQQHHYDDVPDVVSVVVRVVVCVVCVVSSVRNSVRSNVVSCVPPCVVVSVCCCCVSVVPPSDPPPDD